Protein AF-A0A538NJR6-F1 (afdb_monomer_lite)

pLDDT: mean 85.97, std 18.38, range [42.28, 98.88]

Secondary structure (DSSP, 8-state):
-----------------------PPPPPHHHHEE-HHHHHHHHHHHHHTTGGGS-HHHHHHHHHHHTTTPPB-S--S---SS-----EETT-B-HHHHHHHHHHHHHHTTS-GGG-SHHHHHHHHHHHHBGGG---SSGGGB--SHHHHHHHHHHTTSS---TTTSS----------HHHH-GGG--

Radius of gyration: 24.49 Å; chains: 1; bounding box: 97×57×46 Å

Structure (mmCIF, N/CA/C/O backbone):
data_AF-A0A538NJR6-F1
#
_entry.id   AF-A0A538NJR6-F1
#
loop_
_atom_site.group_PDB
_atom_site.id
_atom_site.type_symbol
_atom_site.label_atom_id
_atom_site.label_alt_id
_atom_site.label_comp_id
_atom_site.label_asym_id
_atom_site.label_entity_id
_atom_site.label_seq_id
_atom_site.pdbx_PDB_ins_code
_atom_site.Cartn_x
_atom_site.Cartn_y
_atom_site.Cartn_z
_atom_site.occupancy
_atom_site.B_iso_or_equiv
_atom_site.auth_seq_id
_atom_site.auth_comp_id
_atom_site.auth_asym_id
_atom_site.auth_atom_id
_atom_site.pdbx_PDB_model_num
ATOM 1 N N . MET A 1 1 ? 74.730 -41.585 -18.652 1.00 43.06 1 MET A N 1
ATOM 2 C CA . MET A 1 1 ? 74.142 -40.376 -19.270 1.00 43.06 1 MET A CA 1
ATOM 3 C C . MET A 1 1 ? 72.645 -40.394 -19.015 1.00 43.06 1 MET A C 1
ATOM 5 O O . MET A 1 1 ? 71.982 -41.360 -19.359 1.00 43.06 1 MET A O 1
ATOM 9 N N . ARG A 1 2 ? 72.166 -39.383 -18.294 1.00 46.28 2 ARG A N 1
ATOM 10 C CA . ARG A 1 2 ? 70.798 -39.202 -17.797 1.00 46.28 2 ARG A CA 1
ATOM 11 C C . ARG A 1 2 ? 69.947 -38.624 -18.927 1.00 46.28 2 ARG A C 1
ATOM 13 O O . ARG A 1 2 ? 70.351 -37.610 -19.472 1.00 46.28 2 ARG A O 1
ATOM 20 N N . ASN A 1 3 ? 68.797 -39.213 -19.251 1.00 45.50 3 ASN A N 1
ATOM 21 C CA . ASN A 1 3 ? 67.771 -38.522 -20.037 1.00 45.50 3 ASN A CA 1
ATOM 22 C C . ASN A 1 3 ? 66.371 -38.908 -19.545 1.00 45.50 3 ASN A C 1
ATOM 24 O O . ASN A 1 3 ? 65.806 -39.936 -19.899 1.00 45.50 3 ASN A O 1
ATOM 28 N N . MET A 1 4 ? 65.856 -38.039 -18.678 1.00 48.59 4 MET A N 1
ATOM 29 C CA . MET A 1 4 ? 64.473 -37.953 -18.221 1.00 48.59 4 MET A CA 1
ATOM 30 C C . MET A 1 4 ? 63.672 -37.134 -19.239 1.00 48.59 4 MET A C 1
ATOM 32 O O . MET A 1 4 ? 64.100 -36.017 -19.513 1.00 48.59 4 MET A O 1
ATOM 36 N N . ARG A 1 5 ? 62.507 -37.594 -19.718 1.00 55.59 5 ARG A N 1
ATOM 37 C CA . ARG A 1 5 ? 61.428 -36.738 -20.277 1.00 55.59 5 ARG A CA 1
ATOM 38 C C . ARG A 1 5 ? 60.073 -37.437 -20.075 1.00 55.59 5 ARG A C 1
ATOM 40 O O . ARG A 1 5 ? 59.759 -38.371 -20.793 1.00 55.59 5 ARG A O 1
ATOM 47 N N . ILE A 1 6 ? 59.424 -37.237 -18.925 1.00 56.09 6 ILE A N 1
ATOM 48 C CA . ILE A 1 6 ? 58.391 -36.216 -18.628 1.00 56.09 6 ILE A CA 1
ATOM 49 C C . ILE A 1 6 ? 57.070 -36.519 -19.357 1.00 56.09 6 ILE A C 1
ATOM 51 O O . ILE A 1 6 ? 56.859 -36.148 -20.510 1.00 56.09 6 ILE A O 1
ATOM 55 N N . TRP A 1 7 ? 56.183 -37.196 -18.625 1.00 52.38 7 TRP A N 1
ATOM 56 C CA . TRP A 1 7 ? 54.785 -37.454 -18.957 1.00 52.38 7 TRP A CA 1
ATOM 57 C C . TRP A 1 7 ? 54.009 -36.131 -18.919 1.00 52.38 7 TRP A C 1
ATOM 59 O O . TRP A 1 7 ? 53.944 -35.468 -17.886 1.00 52.38 7 TRP A O 1
ATOM 69 N N . LYS A 1 8 ? 53.446 -35.714 -20.056 1.00 49.19 8 LYS A N 1
ATOM 70 C CA . LYS A 1 8 ? 52.545 -34.558 -20.121 1.00 49.19 8 LYS A CA 1
ATOM 71 C C . LYS A 1 8 ? 51.186 -34.959 -19.544 1.00 49.19 8 LYS A C 1
ATOM 73 O O . LYS A 1 8 ? 50.406 -35.626 -20.217 1.00 49.19 8 LYS A O 1
ATOM 78 N N . ILE A 1 9 ? 50.921 -34.566 -18.302 1.00 58.75 9 ILE A N 1
ATOM 79 C CA . ILE A 1 9 ? 49.585 -34.601 -17.703 1.00 58.75 9 ILE A CA 1
ATOM 80 C C . ILE A 1 9 ? 48.823 -33.388 -18.251 1.00 58.75 9 ILE A C 1
ATOM 82 O O . ILE A 1 9 ? 49.177 -32.245 -17.967 1.00 58.75 9 ILE A O 1
ATOM 86 N N . LEU A 1 10 ? 47.813 -33.635 -19.084 1.00 57.19 10 LEU A N 1
ATOM 87 C CA . LEU A 1 10 ? 46.847 -32.628 -19.522 1.00 57.19 10 LEU A CA 1
ATOM 88 C C . LEU A 1 10 ? 45.852 -32.393 -18.379 1.00 57.19 10 LEU A C 1
ATOM 90 O O . LEU A 1 10 ? 45.003 -33.239 -18.112 1.00 57.19 10 LEU A O 1
ATOM 94 N N . VAL A 1 11 ? 45.974 -31.257 -17.694 1.00 59.88 11 VAL A N 1
ATOM 95 C CA . VAL A 1 11 ? 44.977 -30.779 -16.727 1.00 59.88 11 VAL A CA 1
ATOM 96 C C . VAL A 1 11 ? 43.914 -29.992 -17.503 1.00 59.88 11 VAL A C 1
ATOM 98 O O . VAL A 1 11 ? 44.275 -29.013 -18.160 1.00 59.88 11 VAL A O 1
ATOM 101 N N . PRO A 1 12 ? 42.623 -30.369 -17.474 1.00 56.84 12 PRO A N 1
ATOM 102 C CA . PRO A 1 12 ? 41.579 -29.555 -18.075 1.00 56.84 12 PRO A CA 1
ATOM 103 C C . PRO A 1 12 ? 41.351 -28.322 -17.192 1.00 56.84 12 PRO A C 1
ATOM 105 O O . PRO A 1 12 ? 40.972 -28.434 -16.026 1.00 56.84 12 PRO A O 1
ATOM 108 N N . ALA A 1 13 ? 41.611 -27.137 -17.741 1.00 58.56 13 ALA A N 1
ATOM 109 C CA . ALA A 1 13 ? 41.303 -25.871 -17.093 1.00 58.56 13 ALA A CA 1
ATOM 110 C C . ALA A 1 13 ? 39.778 -25.685 -17.057 1.00 58.56 13 ALA A C 1
ATOM 112 O O . ALA A 1 13 ? 39.155 -25.354 -18.065 1.00 58.56 13 ALA A O 1
ATOM 113 N N . PHE A 1 14 ? 39.170 -25.935 -15.898 1.00 56.34 14 PHE A N 1
ATOM 114 C CA . PHE A 1 14 ? 37.763 -25.641 -15.646 1.00 56.34 14 PHE A CA 1
ATOM 115 C C . PHE A 1 14 ? 37.615 -24.119 -15.518 1.00 56.34 14 PHE A C 1
ATOM 117 O O . PHE A 1 14 ? 37.986 -23.526 -14.505 1.00 56.34 14 PHE A O 1
ATOM 124 N N . LEU A 1 15 ? 37.140 -23.468 -16.581 1.00 59.91 15 LEU A N 1
ATOM 125 C CA . LEU A 1 15 ? 36.877 -22.033 -16.593 1.00 59.91 15 LEU A CA 1
ATOM 126 C C . LEU A 1 15 ? 35.600 -21.776 -15.774 1.00 59.91 15 LEU A C 1
ATOM 128 O O . LEU A 1 15 ? 34.488 -21.862 -16.289 1.00 59.91 15 LEU A O 1
ATOM 132 N N . ILE A 1 16 ? 35.749 -21.514 -14.474 1.00 60.56 16 ILE A N 1
ATOM 133 C CA . ILE A 1 16 ? 34.638 -21.082 -13.620 1.00 60.56 16 ILE A CA 1
ATOM 134 C C . ILE A 1 16 ? 34.302 -19.641 -14.017 1.00 60.56 16 ILE A C 1
ATOM 136 O O . ILE A 1 16 ? 34.904 -18.683 -13.532 1.00 60.56 16 ILE A O 1
ATOM 140 N N . CYS A 1 17 ? 33.361 -19.488 -14.948 1.00 51.41 17 CYS A N 1
ATOM 141 C CA . CYS A 1 17 ? 32.779 -18.198 -15.292 1.00 51.41 17 CYS A CA 1
ATOM 142 C C . CYS A 1 17 ? 31.950 -17.728 -14.090 1.00 51.41 17 CYS A C 1
ATOM 144 O O . CYS A 1 17 ? 30.806 -18.138 -13.904 1.00 51.41 17 CYS A O 1
ATOM 146 N N . SER A 1 18 ? 32.563 -16.929 -13.219 1.00 56.56 18 SER A N 1
ATOM 147 C CA . SER A 1 18 ? 31.882 -16.346 -12.066 1.00 56.56 18 SER A CA 1
ATOM 148 C C . SER A 1 18 ? 30.925 -15.275 -12.576 1.00 56.56 18 SER A C 1
ATOM 150 O O . SER A 1 18 ? 31.344 -14.167 -12.905 1.00 56.56 18 SER A O 1
ATOM 152 N N . VAL A 1 19 ? 29.641 -15.613 -12.689 1.00 59.12 19 VAL A N 1
ATOM 153 C CA . VAL A 1 19 ? 28.592 -14.621 -12.928 1.00 59.12 19 VAL A CA 1
ATOM 154 C C . VAL A 1 19 ? 28.431 -13.855 -11.618 1.00 59.12 19 VAL A C 1
ATOM 156 O O . VAL A 1 19 ? 27.770 -14.314 -10.689 1.00 59.12 19 VAL A O 1
ATOM 159 N N . ALA A 1 20 ? 29.127 -12.727 -11.490 1.00 55.12 20 ALA A N 1
ATOM 160 C CA . ALA A 1 20 ? 28.906 -11.814 -10.383 1.00 55.12 20 ALA A CA 1
ATOM 161 C C . ALA A 1 20 ? 27.513 -11.202 -10.568 1.00 55.12 20 ALA A C 1
ATOM 163 O O . ALA A 1 20 ? 27.329 -10.309 -11.395 1.00 55.12 20 ALA A O 1
ATOM 164 N N . PHE A 1 21 ? 26.521 -11.704 -9.832 1.00 57.53 21 PHE A N 1
ATOM 165 C CA . PHE A 1 21 ? 25.250 -11.007 -9.683 1.00 57.53 21 PHE A CA 1
ATOM 166 C C . PHE A 1 21 ? 25.548 -9.688 -8.968 1.00 57.53 21 PHE A C 1
ATOM 168 O O . PHE A 1 21 ? 25.850 -9.667 -7.775 1.00 57.53 21 PHE A O 1
ATOM 175 N N . ALA A 1 22 ? 25.543 -8.587 -9.718 1.00 56.31 22 ALA A N 1
ATOM 176 C CA . ALA A 1 22 ? 25.627 -7.259 -9.140 1.00 56.31 22 ALA A CA 1
ATOM 177 C C . ALA A 1 22 ? 24.332 -7.013 -8.362 1.00 56.31 22 ALA A C 1
ATOM 179 O O . ALA A 1 22 ? 23.300 -6.703 -8.949 1.00 56.31 22 ALA A O 1
ATOM 180 N N . VAL A 1 23 ? 24.378 -7.185 -7.041 1.00 58.31 23 VAL A N 1
ATOM 181 C CA . VAL A 1 23 ? 23.301 -6.735 -6.158 1.00 58.31 23 VAL A CA 1
ATOM 182 C C . VAL A 1 23 ? 23.275 -5.211 -6.258 1.00 58.31 23 VAL A C 1
ATOM 184 O O . VAL A 1 23 ? 24.187 -4.540 -5.774 1.00 58.31 23 VAL A O 1
ATOM 187 N N . GLN A 1 24 ? 22.282 -4.659 -6.958 1.00 65.00 24 GLN A N 1
ATOM 188 C CA . GLN A 1 24 ? 22.072 -3.214 -6.992 1.00 65.00 24 GLN A CA 1
ATOM 189 C C . GLN A 1 24 ? 21.767 -2.726 -5.576 1.00 65.00 24 GLN A C 1
ATOM 191 O O . GLN A 1 24 ? 20.912 -3.279 -4.885 1.00 65.00 24 GLN A O 1
ATOM 196 N N . SER A 1 25 ? 22.489 -1.695 -5.135 1.00 74.19 25 SER A N 1
ATOM 197 C CA . SER A 1 25 ? 22.235 -1.065 -3.842 1.00 74.19 25 SER A CA 1
ATOM 198 C C . SER A 1 25 ? 20.800 -0.528 -3.793 1.00 74.19 25 SER A C 1
ATOM 200 O O . SER A 1 25 ? 20.364 0.086 -4.770 1.00 74.19 25 SER A O 1
ATOM 202 N N . PRO A 1 26 ? 20.073 -0.711 -2.677 1.00 86.06 26 PRO A N 1
ATOM 203 C CA . PRO A 1 26 ? 18.714 -0.203 -2.548 1.00 86.06 26 PRO A CA 1
ATOM 204 C C . PRO A 1 26 ? 18.688 1.325 -2.664 1.00 86.06 26 PRO A C 1
ATOM 206 O O . PRO A 1 26 ? 19.626 2.013 -2.248 1.00 86.06 26 PRO A O 1
ATOM 209 N N . LEU A 1 27 ? 17.599 1.861 -3.219 1.00 94.50 27 LEU A N 1
ATOM 210 C CA . LEU A 1 27 ? 17.403 3.306 -3.316 1.00 94.50 27 LEU A CA 1
ATOM 211 C C . LEU A 1 27 ? 17.287 3.943 -1.917 1.00 94.50 27 LEU A C 1
ATOM 213 O O . LEU A 1 27 ? 16.805 3.299 -0.980 1.00 94.50 27 LEU A O 1
ATOM 217 N N . PRO A 1 28 ? 17.676 5.223 -1.754 1.00 96.50 28 PRO A N 1
ATOM 218 C CA . PRO A 1 28 ? 17.481 5.939 -0.498 1.00 96.50 28 PRO A CA 1
ATOM 219 C C . PRO A 1 28 ? 16.015 5.938 -0.053 1.00 96.50 28 PRO A C 1
ATOM 221 O O . PRO A 1 28 ? 15.107 6.094 -0.871 1.00 96.50 28 PRO A O 1
ATOM 224 N N . PHE A 1 29 ? 15.775 5.860 1.258 1.00 96.94 29 PHE A N 1
ATOM 225 C CA . PHE A 1 29 ? 14.414 5.836 1.803 1.00 96.94 29 PHE A CA 1
ATOM 226 C C . PHE A 1 29 ? 13.578 7.062 1.383 1.00 96.94 29 PHE A C 1
ATOM 228 O O . PHE A 1 29 ? 12.409 6.942 1.027 1.00 96.94 29 PHE A O 1
ATOM 235 N N . SER A 1 30 ? 14.200 8.244 1.331 1.00 96.75 30 SER A N 1
ATOM 236 C CA . SER A 1 30 ? 13.567 9.488 0.866 1.00 96.75 30 SER A CA 1
ATOM 237 C C . SER A 1 30 ? 13.155 9.467 -0.614 1.00 96.75 30 SER A C 1
ATOM 239 O O . SER A 1 30 ? 12.327 10.280 -1.035 1.00 96.75 30 SER A O 1
ATOM 241 N N . THR A 1 31 ? 13.715 8.551 -1.407 1.00 97.19 31 THR A N 1
ATOM 242 C CA . THR A 1 31 ? 13.338 8.331 -2.807 1.00 97.19 31 THR A CA 1
ATOM 243 C C . THR A 1 31 ? 12.080 7.473 -2.898 1.00 97.19 31 THR A C 1
ATOM 245 O O . THR A 1 31 ? 11.159 7.837 -3.634 1.00 97.19 31 THR A O 1
ATOM 248 N N . VAL A 1 32 ? 12.018 6.381 -2.127 1.00 98.00 32 VAL A N 1
ATOM 249 C CA . VAL A 1 32 ? 10.912 5.406 -2.169 1.00 98.00 32 VAL A CA 1
ATOM 250 C C . VAL A 1 32 ? 9.702 5.824 -1.335 1.00 98.00 32 VAL A C 1
ATOM 252 O O . VAL A 1 32 ? 8.587 5.399 -1.623 1.00 98.00 32 VAL A O 1
ATOM 255 N N . PHE A 1 33 ? 9.887 6.682 -0.330 1.00 98.62 33 PHE A N 1
ATOM 256 C CA . PHE A 1 33 ? 8.815 7.126 0.555 1.00 98.62 33 PHE A CA 1
ATOM 257 C C . PHE A 1 33 ? 8.766 8.651 0.665 1.00 98.62 33 PHE A C 1
ATOM 259 O O . PHE A 1 33 ? 9.631 9.291 1.266 1.00 98.62 33 PHE A O 1
ATOM 266 N N . LYS A 1 34 ? 7.713 9.255 0.108 1.00 98.50 34 LYS A N 1
ATOM 267 C CA . LYS A 1 34 ? 7.512 10.711 0.105 1.00 98.50 34 LYS A CA 1
ATOM 268 C C . LYS A 1 34 ? 6.283 11.095 0.917 1.00 98.50 34 LYS A C 1
ATOM 270 O O . LYS A 1 34 ? 5.197 10.560 0.715 1.00 98.50 34 LYS A O 1
ATOM 275 N N . GLY A 1 35 ? 6.442 12.097 1.784 1.00 97.75 35 GLY A N 1
ATOM 276 C CA . GLY A 1 35 ? 5.352 12.667 2.584 1.00 97.75 35 GLY A CA 1
ATOM 277 C C . GLY A 1 35 ? 5.137 11.992 3.942 1.00 97.75 35 GLY A C 1
ATOM 278 O O . GLY A 1 35 ? 4.000 11.689 4.305 1.00 97.75 35 GLY A O 1
ATOM 279 N N . GLN A 1 36 ? 6.217 11.826 4.714 1.00 98.06 36 GLN A N 1
ATOM 280 C CA . GLN A 1 36 ? 6.189 11.292 6.083 1.00 98.06 36 GLN A CA 1
ATOM 281 C C . GLN A 1 36 ? 5.152 11.981 6.984 1.00 98.06 36 GLN A C 1
ATOM 283 O O . GLN A 1 36 ? 4.439 11.315 7.729 1.00 98.06 36 GLN A O 1
ATOM 288 N N . ASP A 1 37 ? 4.994 13.300 6.878 1.00 98.00 37 ASP A N 1
ATOM 289 C CA . ASP A 1 37 ? 4.020 14.028 7.697 1.00 98.00 37 ASP A CA 1
ATOM 290 C C . ASP A 1 37 ? 2.574 13.642 7.378 1.00 98.00 37 ASP A C 1
ATOM 292 O O . ASP A 1 37 ? 1.735 13.576 8.275 1.00 98.00 37 ASP A O 1
ATOM 296 N N . GLN A 1 38 ? 2.262 13.372 6.105 1.00 98.19 38 GLN A N 1
ATOM 297 C CA . GLN A 1 38 ? 0.929 12.918 5.711 1.00 98.19 38 GLN A CA 1
ATOM 298 C C . GLN A 1 38 ? 0.671 11.496 6.211 1.00 98.19 38 GLN A C 1
ATOM 300 O O . GLN A 1 38 ? -0.420 11.237 6.717 1.00 98.19 38 GLN A O 1
ATOM 305 N N . PHE A 1 39 ? 1.673 10.612 6.147 1.00 98.75 39 PHE A N 1
ATOM 306 C CA . PHE A 1 39 ? 1.601 9.288 6.767 1.00 98.75 39 PHE A CA 1
ATOM 307 C C . PHE A 1 39 ? 1.319 9.397 8.272 1.00 98.75 39 PHE A C 1
ATOM 309 O O . PHE A 1 39 ? 0.359 8.810 8.767 1.00 98.75 39 PHE A O 1
ATOM 316 N N . ASN A 1 40 ? 2.086 10.223 8.990 1.00 98.69 40 ASN A N 1
ATOM 317 C CA . ASN A 1 40 ? 1.914 10.432 10.428 1.00 98.69 40 ASN A CA 1
ATOM 318 C C . ASN A 1 40 ? 0.516 10.983 10.758 1.00 98.69 40 ASN A C 1
ATOM 320 O O . ASN A 1 40 ? -0.137 10.506 11.685 1.00 98.69 40 ASN A O 1
ATOM 324 N N . ARG A 1 41 ? 0.006 11.943 9.969 1.00 98.44 41 ARG A N 1
ATOM 325 C CA . ARG A 1 41 ? -1.373 12.446 10.108 1.00 98.44 41 ARG A CA 1
ATOM 326 C C . ARG A 1 41 ? -2.412 11.345 9.909 1.00 98.44 41 ARG A C 1
ATOM 328 O O . ARG A 1 41 ? -3.397 11.304 10.644 1.00 98.44 41 ARG A O 1
ATOM 335 N N . LEU A 1 42 ? -2.210 10.470 8.928 1.00 98.50 42 LEU A N 1
ATOM 336 C CA . LEU A 1 42 ? -3.116 9.365 8.634 1.00 98.50 42 LEU A CA 1
ATOM 337 C C . LEU A 1 42 ? -3.113 8.323 9.761 1.00 98.50 42 LEU A C 1
ATOM 339 O O . LEU A 1 42 ? -4.181 7.896 10.187 1.00 98.50 42 LEU A O 1
ATOM 343 N N . VAL A 1 43 ? -1.941 8.000 10.318 1.00 98.81 43 VAL A N 1
ATOM 344 C CA . VAL A 1 43 ? -1.805 7.158 11.519 1.00 98.81 43 VAL A CA 1
ATOM 345 C C . VAL A 1 43 ? -2.546 7.771 12.708 1.00 98.81 43 VAL A C 1
ATOM 347 O O . VAL A 1 43 ? -3.297 7.071 13.386 1.00 98.81 43 VAL A O 1
ATOM 350 N N . THR A 1 44 ? -2.403 9.077 12.948 1.00 98.69 44 THR A N 1
ATOM 351 C CA . THR A 1 44 ? -3.132 9.772 14.021 1.00 98.69 44 THR A CA 1
ATOM 352 C C . THR A 1 44 ? -4.645 9.677 13.830 1.00 98.69 44 THR A C 1
ATOM 354 O O . THR A 1 44 ? -5.350 9.325 14.776 1.00 98.69 44 THR A O 1
ATOM 357 N N . LYS A 1 45 ? -5.147 9.913 12.609 1.00 98.62 45 LYS A N 1
ATOM 358 C CA . LYS A 1 45 ? -6.575 9.752 12.283 1.00 98.62 45 LYS A CA 1
ATOM 359 C C . LYS A 1 45 ? -7.054 8.310 12.478 1.00 98.62 45 LYS A C 1
ATOM 361 O O . LYS A 1 45 ? -8.138 8.095 13.016 1.00 98.62 45 LYS A O 1
ATOM 366 N N . ALA A 1 46 ? -6.240 7.330 12.089 1.00 98.62 46 ALA A N 1
ATOM 367 C CA . ALA A 1 46 ? -6.553 5.916 12.259 1.00 98.62 46 ALA A CA 1
ATOM 368 C C . ALA A 1 46 ? -6.669 5.519 13.735 1.00 98.62 46 ALA A C 1
ATOM 370 O O . ALA A 1 46 ? -7.600 4.800 14.100 1.00 98.62 46 ALA A O 1
ATOM 371 N N . LYS A 1 47 ? -5.772 6.035 14.588 1.00 98.50 47 LYS A N 1
ATOM 372 C CA . LYS A 1 47 ? -5.836 5.853 16.046 1.00 98.50 47 LYS A CA 1
ATOM 373 C C . LYS A 1 47 ? -7.090 6.497 16.630 1.00 98.50 47 LYS A C 1
ATOM 375 O O . LYS A 1 47 ? -7.835 5.826 17.336 1.00 98.50 47 LYS A O 1
ATOM 380 N N . SER A 1 48 ? -7.350 7.767 16.311 1.00 98.19 48 SER A N 1
ATOM 381 C CA . SER A 1 48 ? -8.500 8.495 16.862 1.00 98.19 48 SER A CA 1
ATOM 382 C C . SER A 1 48 ? -9.841 7.912 16.417 1.00 98.19 48 SER A C 1
ATOM 384 O O . SER A 1 48 ? -10.802 7.932 17.175 1.00 98.19 48 SER A O 1
ATOM 386 N N . GLY A 1 49 ? -9.912 7.404 15.184 1.00 97.88 49 GLY A N 1
ATOM 387 C CA . GLY A 1 49 ? -11.118 6.812 14.610 1.00 97.88 49 GLY A CA 1
ATOM 388 C C . GLY A 1 49 ? -11.262 5.308 14.840 1.00 97.88 49 GLY A C 1
ATOM 389 O O . GLY A 1 49 ? -12.198 4.724 14.304 1.00 97.88 49 GLY A O 1
ATOM 390 N N . ASN A 1 50 ? -10.337 4.669 15.569 1.00 97.88 50 ASN A N 1
ATOM 391 C CA . ASN A 1 50 ? -10.292 3.218 15.776 1.00 97.88 50 ASN A CA 1
ATOM 392 C C . ASN A 1 50 ? -10.455 2.405 14.470 1.00 97.88 50 ASN A C 1
ATOM 394 O O . ASN A 1 50 ? -11.168 1.399 14.418 1.00 97.88 50 ASN A O 1
ATOM 398 N N . TRP A 1 51 ? -9.808 2.842 13.383 1.00 98.56 51 TRP A N 1
ATOM 399 C CA . TRP A 1 51 ? -10.022 2.255 12.052 1.00 98.56 51 TRP A CA 1
ATOM 400 C C . TRP A 1 51 ? -9.592 0.785 11.958 1.00 98.56 51 TRP A C 1
ATOM 402 O O . TRP A 1 51 ? -10.128 0.041 11.141 1.00 98.56 51 TRP A O 1
ATOM 412 N N . SER A 1 52 ? -8.670 0.334 12.813 1.00 97.94 52 SER A N 1
ATOM 413 C CA . SER A 1 52 ? -8.260 -1.075 12.905 1.00 97.94 52 SER A CA 1
ATOM 414 C C . SER A 1 52 ? -9.393 -2.018 13.324 1.00 97.94 52 SER A C 1
ATOM 416 O O . SER A 1 52 ? -9.295 -3.216 13.090 1.00 97.94 52 SER A O 1
ATOM 418 N N . SER A 1 53 ? -10.476 -1.506 13.916 1.00 98.00 53 SER A N 1
ATOM 419 C CA . SER A 1 53 ? -11.670 -2.304 14.235 1.00 98.00 53 SER A CA 1
ATOM 420 C C . SER A 1 53 ? -12.621 -2.492 13.047 1.00 98.00 53 SER A C 1
ATOM 422 O O . SER A 1 53 ? 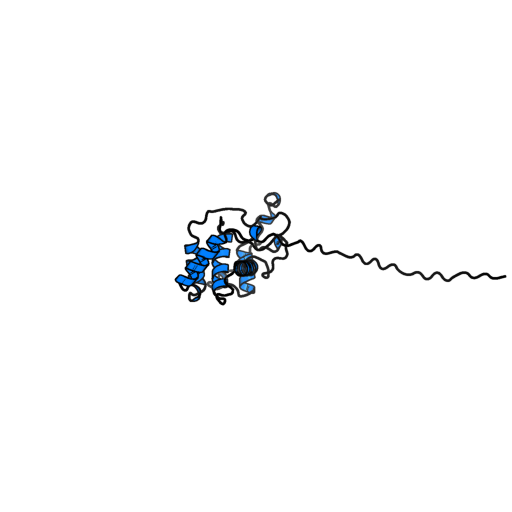-13.464 -3.385 13.073 1.00 98.00 53 SER A O 1
ATOM 424 N N . LEU A 1 54 ? -12.476 -1.680 11.993 1.00 98.31 54 LEU A N 1
ATOM 425 C CA . LEU A 1 54 ? -13.353 -1.725 10.825 1.00 98.31 54 LEU A CA 1
ATOM 426 C C . LEU A 1 54 ? -13.039 -2.945 9.942 1.00 98.31 54 LEU A C 1
ATOM 428 O O . LEU A 1 54 ? -11.857 -3.297 9.795 1.00 98.31 54 LEU A O 1
ATOM 432 N N . PRO A 1 55 ? -14.051 -3.545 9.284 1.00 97.81 55 PRO A N 1
ATOM 433 C CA . PRO A 1 55 ? -13.847 -4.512 8.208 1.00 97.81 55 PRO A CA 1
ATOM 434 C C . PRO A 1 55 ? -12.962 -3.934 7.099 1.00 97.81 55 PRO A C 1
ATOM 436 O O . PRO A 1 55 ? -13.027 -2.741 6.810 1.00 97.81 55 PRO A O 1
ATOM 439 N N . ILE A 1 56 ? -12.164 -4.770 6.425 1.00 97.00 56 ILE A N 1
ATOM 440 C CA . ILE A 1 56 ? -11.147 -4.307 5.458 1.00 97.00 56 ILE A CA 1
ATOM 441 C C . ILE A 1 56 ? -11.701 -3.374 4.367 1.00 97.00 56 ILE A C 1
ATOM 443 O O . ILE A 1 56 ? -11.037 -2.404 4.007 1.00 97.00 56 ILE A O 1
ATOM 447 N N . GLY A 1 57 ? -12.921 -3.616 3.876 1.00 96.44 57 GLY A N 1
ATOM 448 C CA . GLY A 1 57 ? -13.563 -2.761 2.873 1.00 96.44 57 GLY A CA 1
ATOM 449 C C . GLY A 1 57 ? -13.870 -1.357 3.402 1.00 96.44 57 GLY A C 1
ATOM 450 O O . GLY A 1 57 ? -13.463 -0.367 2.798 1.00 96.44 57 GLY A O 1
ATOM 451 N N . GLU A 1 58 ? -14.517 -1.267 4.565 1.00 98.50 58 GLU A N 1
ATOM 452 C CA . GLU A 1 58 ? -14.811 0.008 5.237 1.00 98.50 58 GLU A CA 1
ATOM 453 C C . GLU A 1 58 ? -13.528 0.726 5.656 1.00 98.50 58 GLU A C 1
ATOM 455 O O . GLU A 1 58 ? -13.385 1.928 5.446 1.00 98.50 58 GLU A O 1
ATOM 460 N N . ARG A 1 59 ? -12.553 -0.027 6.172 1.00 98.50 59 ARG A N 1
ATOM 461 C CA . ARG A 1 59 ? -11.233 0.481 6.539 1.00 98.50 59 ARG A CA 1
ATOM 462 C C . ARG A 1 59 ? -10.509 1.105 5.344 1.00 98.50 59 ARG A C 1
ATOM 464 O O . ARG A 1 59 ? -9.968 2.199 5.459 1.00 98.50 59 ARG A O 1
ATOM 471 N N . THR A 1 60 ? -10.531 0.434 4.194 1.00 98.69 60 THR A N 1
ATOM 472 C CA . THR A 1 60 ? -9.955 0.953 2.943 1.00 98.69 60 THR A CA 1
ATOM 473 C C . THR A 1 60 ? -10.673 2.231 2.507 1.00 98.69 60 THR A C 1
ATOM 475 O O . THR A 1 60 ? -10.025 3.210 2.136 1.00 98.69 60 THR A O 1
ATOM 478 N N . ALA A 1 61 ? -12.005 2.266 2.617 1.00 98.62 61 ALA A N 1
ATOM 479 C CA . ALA A 1 61 ? -12.800 3.434 2.254 1.00 98.62 61 ALA A CA 1
ATOM 480 C C . ALA A 1 61 ? -12.495 4.659 3.135 1.00 98.62 61 ALA A C 1
ATOM 482 O O . ALA A 1 61 ? -12.287 5.747 2.597 1.00 98.62 61 ALA A O 1
ATOM 483 N N . VAL A 1 62 ? -12.410 4.507 4.463 1.00 98.69 62 VAL A N 1
ATOM 484 C CA . VAL A 1 62 ? -12.091 5.640 5.357 1.00 98.69 62 VAL A CA 1
ATOM 485 C C . VAL A 1 62 ? -10.661 6.147 5.162 1.00 98.69 62 VAL A C 1
ATOM 487 O O . VAL A 1 62 ? -10.428 7.356 5.220 1.00 98.69 62 VAL A O 1
ATOM 490 N N . VAL A 1 63 ? -9.709 5.258 4.849 1.00 98.69 63 VAL A N 1
ATOM 491 C CA . VAL A 1 63 ? -8.350 5.664 4.464 1.00 98.69 63 VAL A CA 1
ATOM 492 C C . VAL A 1 63 ? -8.385 6.479 3.170 1.00 98.69 63 VAL A C 1
ATOM 494 O O . VAL A 1 63 ? -7.827 7.575 3.128 1.00 98.69 63 VAL A O 1
ATOM 497 N N . GLY A 1 64 ? -9.079 5.989 2.137 1.00 98.50 64 GLY A N 1
ATOM 498 C CA . GLY A 1 64 ? -9.233 6.699 0.866 1.00 98.50 64 GLY A CA 1
ATOM 499 C C . GLY A 1 64 ? -9.867 8.081 1.041 1.00 98.50 64 GLY A C 1
ATOM 500 O O . GLY A 1 64 ? -9.353 9.071 0.524 1.00 98.50 64 GLY A O 1
ATOM 501 N N . GLN A 1 65 ? -10.919 8.188 1.858 1.00 98.56 65 GLN A N 1
ATOM 502 C CA . GLN A 1 65 ? -11.532 9.474 2.204 1.00 98.56 65 GLN A CA 1
ATOM 503 C C . GLN A 1 65 ? -10.534 10.420 2.881 1.00 98.56 65 GLN A C 1
ATOM 505 O O . GLN A 1 65 ? -10.483 11.604 2.548 1.00 98.56 65 GLN A O 1
ATOM 510 N N . ALA A 1 66 ? -9.696 9.916 3.789 1.00 98.44 66 ALA A N 1
ATOM 511 C CA . ALA A 1 66 ? -8.695 10.722 4.481 1.00 98.44 66 ALA A CA 1
ATOM 512 C C . ALA A 1 66 ? -7.537 11.206 3.588 1.00 98.44 66 ALA A C 1
ATOM 514 O O . ALA A 1 66 ? -6.814 12.123 3.994 1.00 98.44 66 ALA A O 1
ATOM 515 N N . LEU A 1 67 ? -7.383 10.621 2.397 1.00 98.25 67 LEU A N 1
ATOM 516 C CA . LEU A 1 67 ? -6.452 11.033 1.344 1.00 98.25 67 LEU A CA 1
ATOM 517 C C . LEU A 1 67 ? -7.064 12.029 0.343 1.00 98.25 67 LEU A C 1
ATOM 519 O O . LEU A 1 67 ? -6.360 12.527 -0.537 1.00 98.25 67 LEU A O 1
ATOM 523 N N . THR A 1 68 ? -8.352 12.360 0.481 1.00 96.75 68 THR A N 1
ATOM 524 C CA . THR A 1 68 ? -9.001 13.397 -0.333 1.00 96.75 68 THR A CA 1
ATOM 525 C C . THR A 1 68 ? -8.249 14.721 -0.208 1.00 96.75 68 THR A C 1
ATOM 527 O O . THR A 1 68 ? -7.910 15.160 0.892 1.00 96.75 68 THR A O 1
ATOM 530 N N . GLY A 1 69 ? -8.000 15.368 -1.346 1.00 95.62 69 GLY A N 1
ATOM 531 C CA . GLY A 1 69 ? -7.236 16.614 -1.427 1.00 95.62 69 GLY A CA 1
ATOM 532 C C . GLY A 1 69 ? -5.744 16.421 -1.715 1.00 95.62 69 GLY A C 1
ATOM 533 O O . GLY A 1 69 ? -5.066 17.406 -2.013 1.00 95.62 69 GLY A O 1
ATOM 534 N N . THR A 1 70 ? -5.220 15.188 -1.702 1.00 97.06 70 THR A N 1
ATOM 535 C CA . THR A 1 70 ? -3.891 14.921 -2.271 1.00 97.06 70 THR A CA 1
ATOM 536 C C . THR A 1 70 ? -3.904 15.199 -3.775 1.00 97.06 70 THR A C 1
ATOM 538 O O . THR A 1 70 ? -4.847 14.843 -4.481 1.00 97.06 70 THR A O 1
ATOM 541 N N . ARG A 1 71 ? -2.857 15.866 -4.275 1.00 97.44 71 ARG A N 1
ATOM 542 C CA . ARG A 1 71 ? -2.766 16.255 -5.687 1.00 97.44 71 ARG A CA 1
ATOM 543 C C . ARG A 1 71 ? -2.688 15.033 -6.596 1.00 97.44 71 ARG A C 1
ATOM 545 O O . ARG A 1 71 ? -2.005 14.061 -6.278 1.00 97.44 71 ARG A O 1
ATOM 552 N N . TYR A 1 72 ? -3.301 15.143 -7.769 1.00 98.06 72 TYR A N 1
ATOM 553 C CA . TYR A 1 72 ? -3.096 14.167 -8.829 1.00 98.06 72 TYR A CA 1
ATOM 554 C C . TYR A 1 72 ? -1.686 14.309 -9.426 1.00 98.06 72 TYR A C 1
ATOM 556 O O . TYR A 1 72 ? -1.260 15.426 -9.735 1.00 98.06 72 TYR A O 1
ATOM 564 N N . LYS A 1 73 ? -0.962 13.200 -9.601 1.00 97.62 73 LYS A N 1
ATOM 565 C CA . LYS A 1 73 ? 0.358 13.155 -10.247 1.00 97.62 73 LYS A CA 1
ATOM 566 C C . LYS A 1 73 ? 0.550 11.817 -10.964 1.00 97.62 73 LYS A C 1
ATOM 568 O O . LYS A 1 73 ? 0.416 10.776 -10.340 1.00 97.62 73 LYS A O 1
ATOM 573 N N . HIS A 1 74 ? 0.897 11.858 -12.249 1.00 94.06 74 HIS A N 1
ATOM 574 C CA . HIS A 1 74 ? 1.229 10.673 -13.051 1.00 94.06 74 HIS A CA 1
ATOM 575 C C . HIS A 1 74 ? 2.713 10.277 -12.903 1.00 94.06 74 HIS A C 1
ATOM 577 O O . HIS A 1 74 ? 3.521 11.096 -12.452 1.00 94.06 74 HIS A O 1
ATOM 583 N N . PHE A 1 75 ? 3.089 9.072 -13.351 1.00 94.25 75 PHE A N 1
ATOM 584 C CA . PHE A 1 75 ? 4.468 8.539 -13.304 1.00 94.25 75 PHE A CA 1
ATOM 585 C C . PHE A 1 75 ? 5.083 8.606 -11.898 1.00 94.25 75 PHE A C 1
ATOM 587 O O . PHE A 1 75 ? 6.245 8.960 -11.714 1.00 94.25 75 PHE A O 1
ATOM 594 N N . THR A 1 76 ? 4.279 8.329 -10.869 1.00 96.44 76 THR A N 1
ATOM 595 C CA . THR A 1 76 ? 4.741 8.391 -9.473 1.00 96.44 76 THR A CA 1
ATOM 596 C C . THR A 1 76 ? 5.613 7.203 -9.079 1.00 96.44 76 THR A C 1
ATOM 598 O O . THR A 1 76 ? 6.352 7.322 -8.103 1.00 96.44 76 THR A O 1
ATOM 601 N N . LEU A 1 77 ? 5.551 6.112 -9.849 1.00 97.31 77 LEU A N 1
ATOM 602 C CA . LEU A 1 77 ? 6.332 4.890 -9.655 1.00 97.31 77 LEU A CA 1
ATOM 603 C C . LEU A 1 77 ? 7.660 4.880 -10.423 1.00 97.31 77 LEU A C 1
ATOM 605 O O . LEU A 1 77 ? 8.555 4.127 -10.057 1.00 97.31 77 LEU A O 1
ATOM 609 N N . GLU A 1 78 ? 7.820 5.745 -11.429 1.00 96.00 78 GLU A N 1
ATOM 610 C CA . GLU A 1 78 ? 9.044 5.845 -12.240 1.00 96.00 78 GLU A CA 1
ATOM 611 C C . GLU A 1 78 ? 10.095 6.696 -11.504 1.00 96.00 78 GLU A C 1
ATOM 613 O O . GLU A 1 78 ? 10.378 7.844 -11.859 1.00 96.00 78 GLU A O 1
ATOM 618 N N . ILE A 1 79 ? 10.591 6.174 -10.379 1.00 95.81 79 ILE A N 1
ATOM 619 C CA . ILE A 1 79 ? 11.473 6.899 -9.447 1.00 95.81 79 ILE A CA 1
ATOM 620 C C . ILE A 1 79 ? 12.968 6.693 -9.715 1.00 95.81 79 ILE A C 1
ATOM 622 O O . ILE A 1 79 ? 13.775 7.461 -9.190 1.00 95.81 79 ILE A O 1
ATOM 626 N N . ASP A 1 80 ? 13.325 5.684 -10.509 1.00 95.69 80 ASP A N 1
ATOM 627 C CA . ASP A 1 80 ? 14.684 5.373 -10.950 1.00 95.69 80 ASP A CA 1
ATOM 628 C C . ASP A 1 80 ? 14.644 4.665 -12.316 1.00 95.69 80 ASP A C 1
ATOM 630 O O . ASP A 1 80 ? 13.671 3.992 -12.641 1.00 95.69 80 ASP A O 1
ATOM 634 N N . ASN A 1 81 ? 15.700 4.811 -13.120 1.00 91.62 81 ASN A N 1
ATOM 635 C CA . ASN A 1 81 ? 15.759 4.252 -14.479 1.00 91.62 81 ASN A CA 1
ATOM 636 C C . ASN A 1 81 ? 16.262 2.799 -14.533 1.00 91.62 81 ASN A C 1
ATOM 638 O O . ASN A 1 81 ? 16.371 2.226 -15.616 1.00 91.62 81 ASN A O 1
ATOM 642 N N . ARG A 1 82 ? 16.695 2.233 -13.404 1.00 91.56 82 ARG A N 1
ATOM 643 C CA . ARG A 1 82 ? 17.392 0.941 -13.349 1.00 91.56 82 ARG A CA 1
ATOM 644 C C . ARG A 1 82 ? 16.895 0.018 -12.249 1.00 91.56 82 ARG A C 1
ATOM 646 O O . ARG A 1 82 ? 17.210 -1.164 -12.308 1.00 91.56 82 ARG A O 1
ATOM 653 N N . ILE A 1 83 ? 16.259 0.556 -11.215 1.00 93.81 83 ILE A N 1
ATOM 654 C CA . ILE A 1 83 ? 15.842 -0.195 -10.035 1.00 93.81 83 ILE A CA 1
ATOM 655 C C . ILE A 1 83 ? 14.340 -0.016 -9.861 1.00 93.81 83 ILE A C 1
ATOM 657 O O . ILE A 1 83 ? 13.878 1.050 -9.456 1.00 93.81 83 ILE A O 1
ATOM 661 N N . GLU A 1 84 ? 13.588 -1.083 -10.115 1.00 96.75 84 GLU A N 1
ATOM 662 C CA . GLU A 1 84 ? 12.199 -1.170 -9.677 1.00 96.75 84 GLU A CA 1
ATOM 663 C C . GLU A 1 84 ? 12.176 -1.458 -8.170 1.00 96.75 84 GLU A C 1
ATOM 665 O O . GLU A 1 84 ? 12.902 -2.321 -7.670 1.00 96.75 84 GLU A O 1
ATOM 670 N N . THR A 1 85 ? 11.366 -0.721 -7.414 1.00 97.38 85 THR A N 1
ATOM 671 C CA . THR A 1 85 ? 11.246 -0.930 -5.968 1.00 97.38 85 THR A CA 1
ATOM 672 C C . THR A 1 85 ? 9.897 -0.426 -5.447 1.00 97.38 85 THR A C 1
ATOM 674 O O . THR A 1 85 ? 9.374 0.567 -5.976 1.00 97.38 85 THR A O 1
ATOM 677 N N . PRO A 1 86 ? 9.315 -1.062 -4.408 1.00 98.19 86 PRO A N 1
ATOM 678 C CA . PRO A 1 86 ? 8.082 -0.591 -3.797 1.00 98.19 86 PRO A CA 1
ATOM 679 C C . PRO A 1 86 ? 8.229 0.856 -3.339 1.00 98.19 86 PRO A C 1
ATOM 681 O O . PRO A 1 86 ? 9.227 1.244 -2.733 1.00 98.19 86 PRO A O 1
ATOM 684 N N . SER A 1 87 ? 7.216 1.667 -3.621 1.00 98.56 87 SER A N 1
ATOM 685 C CA . SER A 1 87 ? 7.260 3.094 -3.321 1.00 98.56 87 SER A CA 1
ATOM 686 C C . SER A 1 87 ? 5.884 3.678 -3.034 1.00 98.56 87 SER A C 1
ATOM 688 O O . SER A 1 87 ? 4.854 3.196 -3.524 1.00 98.56 87 SER A O 1
ATOM 690 N N . VAL A 1 88 ? 5.884 4.732 -2.217 1.00 98.75 88 VAL A N 1
ATOM 691 C CA . VAL A 1 88 ? 4.710 5.478 -1.759 1.00 98.75 88 VAL A CA 1
ATOM 692 C C . VAL A 1 88 ? 4.981 6.971 -1.876 1.00 98.75 88 VAL A C 1
ATOM 694 O O . VAL A 1 88 ? 6.006 7.479 -1.415 1.00 98.75 88 VAL A O 1
ATOM 697 N N . ASN A 1 89 ? 4.023 7.705 -2.441 1.00 98.56 89 ASN A N 1
ATOM 698 C CA . ASN A 1 89 ? 4.114 9.149 -2.584 1.00 98.56 89 ASN A CA 1
ATOM 699 C C . ASN A 1 89 ? 2.843 9.855 -2.099 1.00 98.56 89 ASN A C 1
ATOM 701 O O . ASN A 1 89 ? 1.894 10.066 -2.846 1.00 98.56 89 ASN A O 1
ATOM 705 N N . PHE A 1 90 ? 2.848 10.314 -0.850 1.00 98.50 90 PHE A N 1
ATOM 706 C CA . PHE A 1 90 ? 1.749 11.102 -0.292 1.00 98.50 90 PHE A CA 1
ATOM 707 C C . PHE A 1 90 ? 1.724 12.568 -0.763 1.00 98.50 90 PHE A C 1
ATOM 709 O O . PHE A 1 90 ? 0.798 13.299 -0.415 1.00 98.50 90 PHE A O 1
ATOM 716 N N . GLN A 1 91 ? 2.717 13.028 -1.534 1.00 97.50 91 GLN A N 1
ATOM 717 C CA . GLN A 1 91 ? 2.731 14.381 -2.113 1.00 97.50 91 GLN A CA 1
ATOM 718 C C . GLN A 1 91 ? 1.969 14.456 -3.446 1.00 97.50 91 GLN A C 1
ATOM 720 O O . GLN A 1 91 ? 1.613 15.548 -3.891 1.00 97.50 91 GLN A O 1
AT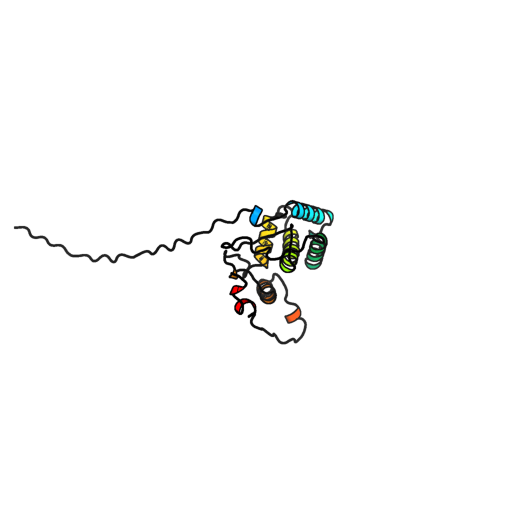OM 725 N N . GLY A 1 92 ? 1.708 13.311 -4.079 1.00 97.81 92 GLY A N 1
ATOM 726 C CA . GLY A 1 92 ? 0.845 13.207 -5.246 1.00 97.81 92 GLY A CA 1
ATOM 727 C C . GLY A 1 92 ? 0.697 11.764 -5.713 1.00 97.81 92 GLY A C 1
ATOM 728 O O . GLY A 1 92 ? 1.668 11.013 -5.673 1.00 97.81 92 GLY A O 1
ATOM 729 N N . MET A 1 93 ? -0.508 11.411 -6.155 1.00 98.31 93 MET A N 1
ATOM 730 C CA . MET A 1 93 ? -0.905 10.052 -6.538 1.00 98.31 93 MET A CA 1
ATOM 731 C C . MET A 1 93 ? -1.674 10.086 -7.861 1.00 98.31 93 MET A C 1
ATOM 733 O O . MET A 1 93 ? -2.291 11.096 -8.196 1.00 98.31 93 MET A O 1
ATOM 737 N N . ASP A 1 94 ? -1.672 8.985 -8.594 1.00 97.62 94 ASP A N 1
ATOM 738 C CA . ASP A 1 94 ? -2.631 8.722 -9.669 1.00 97.62 94 ASP A CA 1
ATOM 739 C C . ASP A 1 94 ? -3.746 7.795 -9.157 1.00 97.62 94 ASP A C 1
ATOM 741 O O . ASP A 1 94 ? -3.826 7.497 -7.962 1.00 97.62 94 ASP A O 1
ATOM 745 N N . CYS A 1 95 ? -4.647 7.359 -10.040 1.00 96.94 95 CYS A N 1
ATOM 746 C CA . CYS A 1 95 ? -5.735 6.462 -9.651 1.00 96.94 95 CYS A CA 1
ATOM 747 C C . CYS A 1 95 ? -5.231 5.112 -9.117 1.00 96.94 95 CYS A C 1
ATOM 749 O O . CYS A 1 95 ? -5.849 4.555 -8.209 1.00 96.94 95 CYS A O 1
ATOM 751 N N . TRP A 1 96 ? -4.113 4.614 -9.651 1.00 96.94 96 TRP A N 1
ATOM 752 C CA . TRP A 1 96 ? -3.549 3.315 -9.304 1.00 96.94 96 TRP A CA 1
ATOM 753 C C . TRP A 1 96 ? -2.897 3.354 -7.924 1.00 96.94 96 TRP A C 1
ATOM 755 O O . TRP A 1 96 ? -3.293 2.634 -7.008 1.00 96.94 96 TRP A O 1
ATOM 765 N N . THR A 1 97 ? -1.970 4.288 -7.734 1.00 98.25 97 THR A N 1
ATOM 766 C CA . THR A 1 97 ? -1.229 4.443 -6.480 1.00 98.25 97 THR A CA 1
ATOM 767 C C . THR A 1 97 ? -2.117 4.912 -5.332 1.00 98.25 97 THR A C 1
ATOM 769 O O . THR A 1 97 ? -1.895 4.504 -4.195 1.00 98.25 97 THR A O 1
ATOM 772 N N . PHE A 1 98 ? -3.172 5.690 -5.601 1.00 98.62 98 PHE A N 1
ATOM 773 C CA . PHE A 1 98 ? -4.200 6.002 -4.603 1.00 98.62 98 PHE A CA 1
ATOM 774 C C . PHE A 1 98 ? -4.885 4.738 -4.069 1.00 98.62 98 PHE A C 1
ATOM 776 O O . PHE A 1 98 ? -4.997 4.561 -2.853 1.00 98.62 98 PHE A O 1
ATOM 783 N N . PHE A 1 99 ? -5.335 3.865 -4.974 1.00 98.06 99 PHE A N 1
ATOM 784 C CA . PHE A 1 99 ? -5.992 2.611 -4.622 1.00 98.06 99 PHE A CA 1
ATOM 785 C C . PHE A 1 99 ? -5.066 1.709 -3.795 1.00 98.06 99 PHE A C 1
ATOM 787 O O . PHE A 1 99 ? -5.461 1.251 -2.720 1.00 98.06 99 PHE A O 1
ATOM 794 N N . GLU A 1 100 ? -3.833 1.507 -4.259 1.00 98.50 100 GLU A N 1
ATOM 795 C CA . GLU A 1 100 ? -2.852 0.663 -3.575 1.00 98.50 100 GLU A CA 1
ATOM 796 C C . GLU A 1 100 ? -2.522 1.212 -2.186 1.00 98.50 100 GLU A C 1
ATOM 798 O O .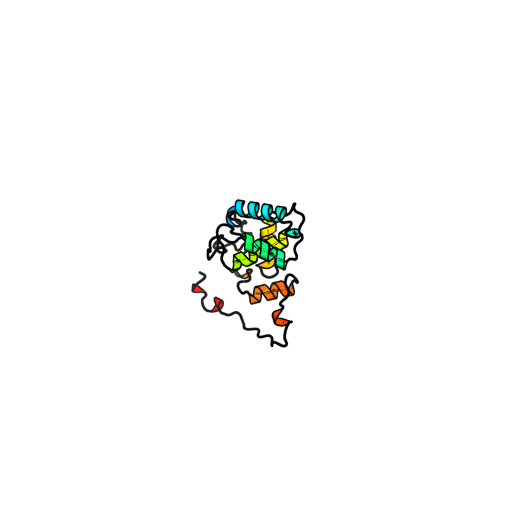 GLU A 1 100 ? -2.607 0.486 -1.202 1.00 98.50 100 GLU A O 1
ATOM 803 N N . ILE A 1 101 ? -2.234 2.513 -2.065 1.00 98.81 101 ILE A N 1
ATOM 804 C CA . ILE A 1 101 ? -1.928 3.133 -0.770 1.00 98.81 101 ILE A CA 1
ATOM 805 C C . ILE A 1 101 ? -3.106 2.980 0.196 1.00 98.81 101 ILE A C 1
ATOM 807 O O . ILE A 1 101 ? -2.888 2.657 1.364 1.00 98.81 101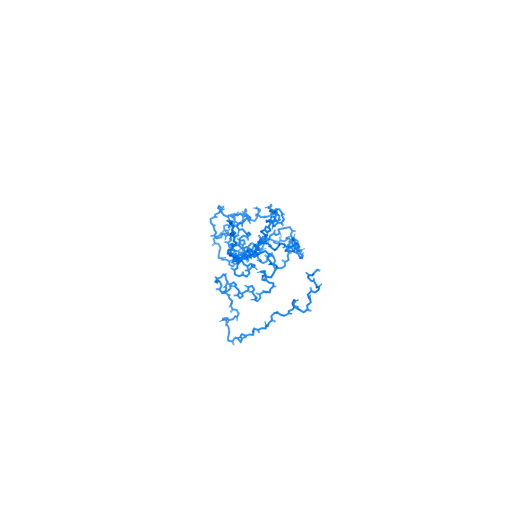 ILE A O 1
ATOM 811 N N . ALA A 1 102 ? -4.346 3.170 -0.263 1.00 98.81 102 ALA A N 1
ATOM 812 C CA . ALA A 1 102 ? -5.518 3.012 0.593 1.00 98.81 102 ALA A CA 1
ATOM 813 C C . ALA A 1 102 ? -5.683 1.569 1.100 1.00 98.81 102 ALA A C 1
ATOM 815 O O . ALA A 1 102 ? -5.890 1.357 2.299 1.00 98.81 102 ALA A O 1
ATOM 816 N N . LEU A 1 103 ? -5.562 0.582 0.206 1.00 98.75 103 LEU A N 1
ATOM 817 C CA . LEU A 1 103 ? -5.700 -0.835 0.543 1.00 98.75 103 LEU A CA 1
ATOM 818 C C . LEU A 1 103 ? -4.553 -1.315 1.439 1.00 98.75 103 LEU A C 1
ATOM 820 O O . LEU A 1 103 ? -4.792 -1.893 2.501 1.00 98.75 103 LEU A O 1
ATOM 824 N N . SER A 1 104 ? -3.310 -1.042 1.051 1.00 98.75 104 SER A N 1
ATOM 825 C CA . SER A 1 104 ? -2.122 -1.495 1.770 1.00 98.75 104 SER A CA 1
ATOM 826 C C . SER A 1 104 ? -2.012 -0.839 3.151 1.00 98.75 104 SER A C 1
ATOM 828 O O . SER A 1 104 ? -1.651 -1.507 4.121 1.00 98.75 104 SER A O 1
ATOM 830 N N . PHE A 1 105 ? -2.423 0.427 3.304 1.00 98.88 105 PHE A N 1
ATOM 831 C CA . PHE A 1 105 ? -2.525 1.056 4.625 1.00 98.88 105 PHE A CA 1
ATOM 832 C C . PHE A 1 105 ? -3.605 0.383 5.481 1.00 98.88 105 PHE A C 1
ATOM 834 O O . PHE A 1 105 ? -3.378 0.109 6.658 1.00 98.88 105 PHE A O 1
ATOM 841 N N . ALA A 1 106 ? -4.763 0.045 4.906 1.00 98.75 106 ALA A N 1
ATOM 842 C CA . ALA A 1 106 ? -5.807 -0.685 5.622 1.00 98.75 106 ALA A CA 1
ATOM 843 C C . ALA A 1 106 ? -5.344 -2.087 6.076 1.00 98.75 106 ALA A C 1
ATOM 845 O O . ALA A 1 106 ? -5.677 -2.508 7.192 1.00 98.75 106 ALA A O 1
ATOM 846 N N . ARG A 1 107 ? -4.534 -2.786 5.267 1.00 98.56 107 ARG A N 1
ATOM 847 C CA . ARG A 1 107 ? -3.878 -4.045 5.662 1.00 98.56 107 ARG A CA 1
ATOM 848 C C . ARG A 1 107 ? -2.874 -3.836 6.799 1.00 98.56 107 ARG A C 1
ATOM 850 O O . ARG A 1 107 ? -2.942 -4.564 7.783 1.00 98.56 107 ARG A O 1
ATOM 857 N N . MET A 1 108 ? -2.028 -2.805 6.725 1.00 98.75 108 MET A N 1
ATOM 858 C CA . MET A 1 108 ? -1.077 -2.447 7.790 1.00 98.75 108 MET A CA 1
ATOM 859 C C . MET A 1 108 ? -1.773 -2.211 9.136 1.00 98.75 108 MET A C 1
ATOM 861 O O . MET A 1 108 ? -1.304 -2.680 10.168 1.00 98.75 108 MET A O 1
ATOM 865 N N . LEU A 1 109 ? -2.935 -1.554 9.136 1.00 98.69 109 LEU A N 1
ATOM 866 C CA . LEU A 1 109 ? -3.733 -1.344 10.349 1.00 98.69 109 LEU A CA 1
ATOM 867 C C . LEU A 1 109 ? -4.282 -2.642 10.978 1.00 98.69 109 LEU A C 1
ATOM 869 O O . LEU A 1 109 ? -4.825 -2.590 12.079 1.00 98.69 109 LEU A O 1
ATOM 873 N N . ASN A 1 110 ? -4.180 -3.791 10.299 1.00 97.12 110 ASN A N 1
ATOM 874 C CA . ASN A 1 110 ? -4.525 -5.096 10.867 1.00 97.12 110 ASN A CA 1
ATOM 875 C C . ASN A 1 110 ? -3.425 -5.664 11.774 1.00 97.12 110 ASN A C 1
ATOM 877 O O . ASN A 1 110 ? -3.620 -6.693 12.415 1.00 97.12 110 ASN A O 1
ATOM 881 N N . GLU A 1 111 ? -2.264 -5.020 11.807 1.00 98.19 111 GLU A N 1
ATOM 882 C CA . GLU A 1 111 ? -1.155 -5.400 12.669 1.00 98.19 111 GLU A CA 1
ATOM 883 C C . GLU A 1 111 ? -1.176 -4.648 13.998 1.00 98.19 111 GLU A C 1
ATOM 885 O O . GLU A 1 111 ? -1.837 -3.606 14.113 1.00 98.19 111 GLU A O 1
ATOM 890 N N . PRO A 1 112 ? -0.421 -5.128 15.007 1.00 98.00 112 PRO A N 1
ATOM 891 C CA . PRO A 1 112 ? -0.172 -4.356 16.214 1.00 98.00 112 PRO A CA 1
ATOM 892 C C . PRO A 1 112 ? 0.302 -2.937 15.883 1.00 98.00 112 PRO A C 1
ATOM 894 O O . PRO A 1 112 ? 1.084 -2.734 14.955 1.00 98.00 112 PRO A O 1
ATOM 897 N N . GLN A 1 113 ? -0.130 -1.947 16.671 1.00 97.81 113 GLN A N 1
ATOM 898 C CA . GLN A 1 113 ? 0.187 -0.533 16.415 1.00 97.81 113 GLN A CA 1
ATOM 899 C C . GLN A 1 113 ? 1.691 -0.228 16.350 1.00 97.81 113 GLN A C 1
ATOM 901 O O . GLN A 1 113 ? 2.083 0.756 15.727 1.00 97.81 113 GLN A O 1
ATOM 906 N N . SER A 1 114 ? 2.533 -1.061 16.970 1.00 97.81 114 SER A N 1
ATOM 907 C CA . SER A 1 114 ? 3.995 -0.977 16.874 1.00 97.81 114 SER A CA 1
ATOM 908 C C . SER A 1 114 ? 4.520 -1.137 15.445 1.00 97.81 114 SER A C 1
ATOM 910 O O . SER A 1 114 ? 5.604 -0.652 15.146 1.00 97.81 114 SER A O 1
ATOM 912 N N . ASN A 1 115 ? 3.748 -1.779 14.564 1.00 98.38 115 ASN A N 1
ATOM 913 C CA . ASN A 1 115 ? 4.104 -2.033 13.171 1.00 98.38 115 ASN A CA 1
ATOM 914 C C . ASN A 1 115 ? 3.476 -1.020 12.206 1.00 98.38 115 ASN A C 1
ATOM 916 O O . ASN A 1 115 ? 3.557 -1.197 10.994 1.00 98.38 115 ASN A O 1
ATOM 920 N N . TRP A 1 116 ? 2.826 0.039 12.699 1.00 98.62 116 TRP A N 1
ATOM 921 C CA . TRP A 1 116 ? 2.243 1.072 11.839 1.00 98.62 116 TRP A CA 1
ATOM 922 C C . TRP A 1 116 ? 3.331 2.045 11.378 1.00 98.62 116 TRP A C 1
ATOM 924 O O . TRP A 1 116 ? 3.357 3.212 11.775 1.00 98.62 116 TRP A O 1
ATOM 934 N N . THR A 1 117 ? 4.256 1.535 10.566 1.00 98.81 117 THR A N 1
ATOM 935 C CA . THR A 1 117 ? 5.444 2.248 10.093 1.00 98.81 117 THR A CA 1
ATOM 936 C C . THR A 1 117 ? 5.449 2.381 8.567 1.00 98.81 117 THR A C 1
ATOM 938 O O . THR A 1 117 ? 4.800 1.596 7.868 1.00 98.81 117 THR A O 1
ATOM 941 N N . PRO A 1 118 ? 6.181 3.365 8.019 1.00 98.75 118 PRO A N 1
ATOM 942 C CA . PRO A 1 118 ? 6.372 3.499 6.577 1.00 98.75 118 PRO A CA 1
ATOM 943 C C . PRO A 1 118 ? 6.891 2.231 5.888 1.00 98.75 118 PRO A C 1
ATOM 945 O O . PRO A 1 118 ? 6.421 1.878 4.810 1.00 98.75 118 PRO A O 1
ATOM 948 N N . GLU A 1 119 ? 7.817 1.514 6.522 1.00 98.62 119 GLU A N 1
ATOM 949 C CA . GLU A 1 119 ? 8.399 0.270 6.012 1.00 98.62 119 GLU A CA 1
ATOM 950 C C . GLU A 1 119 ? 7.342 -0.827 5.922 1.00 98.62 119 GLU A C 1
ATOM 952 O O . GLU A 1 119 ? 7.305 -1.586 4.954 1.00 98.62 119 GLU A O 1
ATOM 957 N N . ARG A 1 120 ? 6.431 -0.890 6.900 1.00 98.75 120 ARG A N 1
ATOM 958 C CA . ARG A 1 120 ? 5.339 -1.859 6.860 1.00 98.75 120 ARG A CA 1
ATOM 959 C C . ARG A 1 120 ? 4.312 -1.522 5.788 1.00 98.75 120 ARG A C 1
ATOM 961 O O . ARG A 1 120 ? 3.803 -2.430 5.136 1.00 98.75 120 ARG A O 1
ATOM 968 N N . LEU A 1 121 ? 4.048 -0.238 5.551 1.00 98.88 121 LEU A N 1
ATOM 969 C CA . LEU A 1 121 ? 3.244 0.177 4.405 1.00 98.88 121 LEU A CA 1
ATOM 970 C C . LEU A 1 121 ? 3.908 -0.238 3.084 1.00 98.88 121 LEU A C 1
ATOM 972 O O . LEU A 1 121 ? 3.234 -0.819 2.238 1.00 98.88 121 LEU A O 1
ATOM 976 N N . LEU A 1 122 ? 5.214 0.001 2.923 1.00 98.81 122 LEU A N 1
ATOM 977 C CA . LEU A 1 122 ? 5.969 -0.420 1.735 1.00 98.81 122 LEU A CA 1
ATOM 978 C C . LEU A 1 122 ? 5.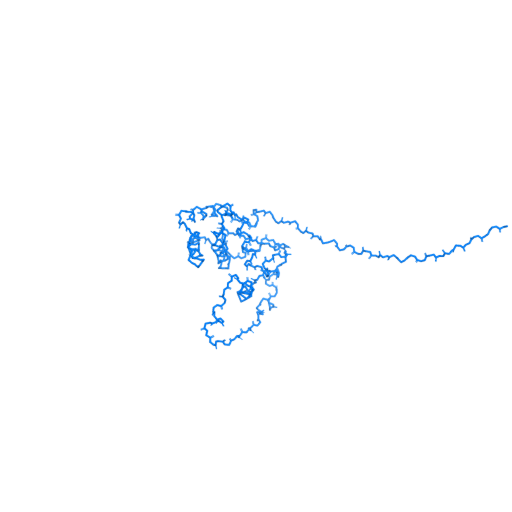928 -1.938 1.532 1.00 98.81 122 LEU A C 1
ATOM 980 O O . LEU A 1 122 ? 5.764 -2.385 0.403 1.00 98.81 122 LEU A O 1
ATOM 984 N N . HIS A 1 123 ? 5.983 -2.723 2.609 1.00 98.69 123 HIS A N 1
ATOM 985 C CA . HIS A 1 123 ? 5.816 -4.173 2.531 1.00 98.69 123 HIS A CA 1
ATOM 986 C C . HIS A 1 123 ? 4.445 -4.585 1.976 1.00 98.69 123 HIS A C 1
ATOM 988 O O . HIS A 1 123 ? 4.366 -5.481 1.143 1.00 98.69 123 HIS A O 1
ATOM 994 N N . TYR A 1 124 ? 3.352 -3.949 2.410 1.00 98.81 124 TYR A N 1
ATOM 995 C CA . TYR A 1 124 ? 2.029 -4.264 1.855 1.00 98.81 124 TYR A CA 1
ATOM 996 C C . TYR A 1 124 ? 1.856 -3.773 0.418 1.00 98.81 124 TYR A C 1
ATOM 998 O O . TYR A 1 124 ? 1.208 -4.452 -0.374 1.00 98.81 124 TYR A O 1
ATOM 1006 N N . ILE A 1 125 ? 2.471 -2.642 0.067 1.00 98.81 125 ILE A N 1
ATOM 1007 C CA . ILE A 1 125 ? 2.574 -2.208 -1.329 1.00 98.81 125 ILE A CA 1
ATOM 1008 C C . ILE A 1 125 ? 3.302 -3.266 -2.156 1.00 98.81 125 ILE A C 1
ATOM 1010 O O . ILE A 1 125 ? 2.817 -3.625 -3.222 1.00 98.81 125 ILE A O 1
ATOM 1014 N N . GLU A 1 126 ? 4.423 -3.801 -1.670 1.00 98.69 126 GLU A N 1
ATOM 1015 C CA . GLU A 1 126 ? 5.151 -4.868 -2.356 1.00 98.69 126 GLU A CA 1
ATOM 1016 C C . GLU A 1 126 ? 4.279 -6.114 -2.554 1.00 98.69 126 GLU A C 1
ATOM 1018 O O . GLU A 1 126 ? 4.154 -6.645 -3.659 1.00 98.69 126 GLU A O 1
ATOM 1023 N N . LEU A 1 127 ? 3.618 -6.525 -1.470 1.00 98.50 127 LEU A N 1
ATOM 1024 C CA . LEU A 1 127 ? 2.756 -7.693 -1.429 1.00 98.50 127 LEU A CA 1
ATOM 1025 C C . LEU A 1 127 ? 1.646 -7.629 -2.486 1.00 98.50 127 LEU A C 1
ATOM 1027 O O . LEU A 1 127 ? 1.382 -8.652 -3.120 1.00 98.50 127 LEU A O 1
ATOM 1031 N N . ASP A 1 128 ? 1.002 -6.466 -2.639 1.00 97.75 128 ASP A N 1
ATOM 1032 C CA . ASP A 1 128 ? -0.127 -6.260 -3.550 1.00 97.75 128 ASP A CA 1
ATOM 1033 C C . ASP A 1 128 ? 0.341 -5.963 -4.999 1.00 97.75 128 ASP A C 1
ATOM 1035 O O . ASP A 1 128 ? -0.247 -6.485 -5.946 1.00 97.75 128 ASP A O 1
ATOM 1039 N N . ARG A 1 129 ? 1.371 -5.124 -5.196 1.00 98.38 129 ARG A N 1
ATOM 1040 C CA . ARG A 1 129 ? 1.757 -4.540 -6.504 1.00 98.38 129 ARG A CA 1
ATOM 1041 C C . ARG A 1 129 ? 2.589 -5.468 -7.393 1.00 98.38 129 ARG A C 1
ATOM 1043 O O . ARG A 1 129 ? 2.548 -5.335 -8.620 1.00 98.38 129 ARG A O 1
ATOM 1050 N N . TYR A 1 130 ? 3.370 -6.369 -6.805 1.00 98.38 130 TYR A N 1
ATOM 1051 C CA . TYR A 1 130 ? 4.330 -7.186 -7.547 1.00 98.38 130 TYR A CA 1
ATOM 1052 C C . TYR A 1 130 ? 3.850 -8.623 -7.708 1.00 98.38 130 TYR A C 1
ATOM 1054 O O . TYR A 1 130 ? 3.156 -9.180 -6.856 1.00 98.38 130 TYR A O 1
ATOM 1062 N N . ARG A 1 131 ? 4.225 -9.237 -8.830 1.00 97.50 131 ARG A N 1
ATOM 1063 C CA . ARG A 1 131 ? 3.880 -10.619 -9.161 1.00 97.50 131 ARG A CA 1
ATOM 1064 C C . ARG A 1 131 ? 4.448 -11.554 -8.101 1.00 97.50 131 ARG A C 1
ATOM 1066 O O . ARG A 1 131 ? 5.610 -11.432 -7.732 1.00 97.50 131 ARG A O 1
ATOM 1073 N N . SER A 1 132 ? 3.622 -12.465 -7.591 1.00 97.19 132 SER A N 1
ATOM 1074 C CA . SER A 1 132 ? 3.972 -13.323 -6.448 1.00 97.19 132 SER A CA 1
ATOM 1075 C C . SER A 1 132 ? 4.257 -12.565 -5.139 1.00 97.19 132 SER A C 1
ATOM 1077 O O . SER A 1 132 ? 4.522 -13.201 -4.120 1.00 97.19 132 SER A O 1
ATOM 1079 N N . GLY A 1 133 ? 4.115 -11.236 -5.126 1.00 97.38 133 GLY A N 1
ATOM 1080 C CA . GLY A 1 133 ? 4.331 -10.366 -3.970 1.00 97.38 133 GLY A CA 1
ATOM 1081 C C . GLY A 1 133 ? 5.784 -10.052 -3.690 1.00 97.38 133 GLY A C 1
ATOM 1082 O O . GLY A 1 133 ? 6.116 -9.800 -2.536 1.00 97.38 133 GLY A O 1
ATOM 1083 N N . GLU A 1 134 ? 6.630 -10.129 -4.713 1.00 97.62 134 GLU A N 1
ATOM 1084 C CA . GLU A 1 134 ? 8.066 -9.920 -4.600 1.00 97.62 134 GLU A CA 1
ATOM 1085 C C . GLU A 1 134 ? 8.534 -8.962 -5.692 1.00 97.62 134 GLU A C 1
ATOM 1087 O O . GLU A 1 134 ? 8.345 -9.209 -6.887 1.00 97.62 134 GLU A O 1
ATOM 1092 N N . CYS A 1 135 ? 9.160 -7.861 -5.285 1.00 97.06 135 CYS A N 1
ATOM 1093 C CA . CYS A 1 135 ? 9.808 -6.952 -6.212 1.00 97.06 135 CYS A CA 1
ATOM 1094 C C . CYS A 1 135 ? 11.222 -7.455 -6.520 1.00 97.06 135 CYS A C 1
ATOM 1096 O O . CYS A 1 135 ? 12.131 -7.341 -5.702 1.00 97.06 135 CYS A O 1
ATOM 1098 N N . THR A 1 136 ? 11.443 -7.957 -7.736 1.00 95.94 136 THR A N 1
ATOM 1099 C CA . THR A 1 136 ? 12.745 -8.532 -8.126 1.00 95.94 136 THR A CA 1
ATOM 1100 C C . THR A 1 136 ? 13.779 -7.485 -8.554 1.00 95.94 136 THR A C 1
ATOM 1102 O O . THR A 1 136 ? 14.836 -7.848 -9.060 1.00 95.94 136 THR A O 1
ATOM 1105 N N . GLY A 1 137 ? 13.463 -6.192 -8.439 1.00 94.81 137 GLY A N 1
ATOM 1106 C CA . GLY A 1 137 ? 14.275 -5.101 -8.992 1.00 94.81 137 GLY A CA 1
ATOM 1107 C C . GLY A 1 137 ? 14.005 -4.805 -10.472 1.00 94.81 137 GLY A C 1
ATOM 1108 O O . GLY A 1 137 ? 14.453 -3.781 -10.981 1.00 94.81 137 GLY A O 1
ATOM 1109 N N . GLU A 1 138 ? 13.226 -5.659 -11.143 1.00 93.56 138 GLU A N 1
ATOM 1110 C CA . GLU A 1 138 ? 12.923 -5.568 -12.573 1.00 93.56 138 GLU A CA 1
ATOM 1111 C C . GLU A 1 138 ? 11.537 -4.968 -12.819 1.00 93.56 138 GLU A C 1
ATOM 1113 O O . GLU A 1 138 ? 10.555 -5.379 -12.197 1.00 93.56 138 GLU A O 1
ATOM 1118 N N . TYR A 1 139 ? 11.418 -4.081 -13.808 1.00 93.81 139 TYR A N 1
ATOM 1119 C CA . TYR A 1 139 ? 10.160 -3.412 -14.176 1.00 93.81 139 TYR A CA 1
ATOM 1120 C C . TYR A 1 139 ? 8.998 -4.388 -14.446 1.00 93.81 139 TYR A C 1
ATOM 1122 O O . TYR A 1 139 ? 7.846 -4.130 -14.095 1.00 93.81 139 TYR A O 1
ATOM 1130 N N . LEU A 1 140 ? 9.286 -5.547 -15.048 1.00 94.06 140 LEU A N 1
ATOM 1131 C CA . LEU A 1 140 ? 8.276 -6.558 -15.389 1.00 94.06 140 LEU A CA 1
ATOM 1132 C C . LEU A 1 140 ? 7.819 -7.415 -14.195 1.00 94.06 140 LEU A C 1
ATOM 1134 O O . LEU A 1 140 ? 6.880 -8.202 -14.337 1.00 94.06 140 LEU A O 1
ATOM 1138 N N . SER A 1 141 ? 8.447 -7.264 -13.022 1.00 95.69 141 SER A N 1
ATOM 1139 C CA . SER A 1 141 ? 7.929 -7.849 -11.779 1.00 95.69 141 SER A CA 1
ATOM 1140 C C . SER A 1 141 ? 6.664 -7.132 -11.294 1.00 95.69 141 SER A C 1
ATOM 1142 O O . SER A 1 141 ? 5.835 -7.745 -10.621 1.00 95.69 141 SER A O 1
ATOM 1144 N N . ARG A 1 142 ? 6.464 -5.862 -11.678 1.00 97.75 142 ARG A N 1
ATOM 1145 C CA . ARG A 1 142 ? 5.264 -5.082 -11.357 1.00 97.75 142 ARG A CA 1
ATOM 1146 C C . ARG A 1 142 ? 4.052 -5.547 -12.171 1.00 97.75 142 ARG A C 1
ATOM 1148 O O . ARG A 1 142 ? 4.150 -5.848 -13.361 1.00 97.75 142 ARG A O 1
ATOM 1155 N N . LEU A 1 143 ? 2.885 -5.590 -11.531 1.00 97.19 143 LEU A N 1
ATOM 1156 C CA . LEU A 1 143 ? 1.608 -5.908 -12.174 1.00 97.19 143 LEU A CA 1
ATOM 1157 C C . LEU A 1 143 ? 1.029 -4.631 -12.803 1.00 97.19 143 LEU A C 1
ATOM 1159 O O . LEU A 1 143 ? 0.432 -3.813 -12.113 1.00 97.19 143 LEU A O 1
ATOM 1163 N N . HIS A 1 144 ? 1.225 -4.453 -14.113 1.00 94.62 144 HIS A N 1
ATOM 1164 C CA . HIS A 1 144 ? 0.813 -3.235 -14.841 1.00 94.62 144 HIS A CA 1
ATOM 1165 C C . HIS A 1 144 ? -0.664 -3.222 -15.264 1.00 94.62 144 HIS A C 1
ATOM 1167 O O . HIS A 1 144 ? -1.213 -2.165 -15.563 1.00 94.62 144 HIS A O 1
ATOM 1173 N N . TYR A 1 145 ? -1.322 -4.384 -15.268 1.00 93.38 145 TYR A N 1
ATOM 1174 C CA . TYR A 1 145 ? -2.729 -4.530 -15.647 1.00 93.38 145 TYR A CA 1
ATOM 1175 C C . TYR A 1 145 ? -3.588 -4.885 -14.434 1.00 93.38 145 TYR A C 1
ATOM 1177 O O . TYR A 1 145 ? -3.201 -5.724 -13.618 1.00 93.38 145 TYR A O 1
ATOM 1185 N N . LEU A 1 146 ? -4.782 -4.290 -14.328 1.00 91.38 146 LEU A N 1
ATOM 1186 C CA . LEU A 1 146 ? -5.717 -4.556 -13.225 1.00 91.38 146 LEU A CA 1
ATOM 1187 C C . LEU A 1 146 ? -6.150 -6.018 -13.178 1.00 91.38 146 LEU A C 1
ATOM 1189 O O . LEU A 1 146 ? -6.320 -6.581 -12.099 1.00 91.38 146 LEU A O 1
ATOM 1193 N N . GLU A 1 147 ? -6.309 -6.643 -14.339 1.00 90.44 147 GLU A N 1
ATOM 1194 C CA . GLU A 1 147 ? -6.675 -8.048 -14.458 1.00 90.44 147 GLU A CA 1
ATOM 1195 C C . GLU A 1 147 ? -5.565 -8.954 -13.913 1.00 90.44 147 GLU A C 1
ATOM 1197 O O . GLU A 1 147 ?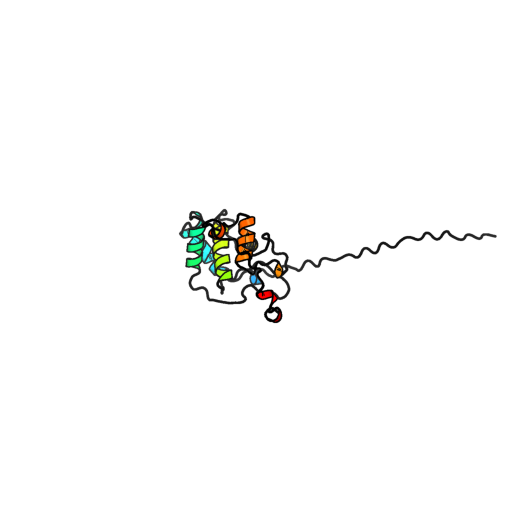 -5.856 -9.889 -13.166 1.00 90.44 147 GLU A O 1
ATOM 1202 N N . ASP A 1 148 ? -4.304 -8.640 -14.227 1.00 92.94 148 ASP A N 1
ATOM 1203 C CA . ASP A 1 148 ? -3.124 -9.330 -13.696 1.00 92.94 148 ASP A CA 1
ATOM 1204 C C . ASP A 1 148 ? -3.016 -9.137 -12.181 1.00 92.94 148 ASP A C 1
ATOM 1206 O O . ASP A 1 148 ? -2.813 -10.111 -11.453 1.00 92.94 148 ASP A O 1
ATOM 1210 N N . TRP A 1 149 ? -3.207 -7.901 -11.705 1.00 96.31 149 TRP A N 1
ATOM 1211 C CA . TRP A 1 149 ? -3.239 -7.574 -10.281 1.00 96.31 149 TRP A CA 1
ATOM 1212 C C . TRP A 1 149 ? -4.298 -8.399 -9.548 1.00 96.31 149 TRP A C 1
ATOM 1214 O O . TRP A 1 149 ? -4.001 -9.061 -8.552 1.00 96.31 149 TRP A O 1
ATOM 1224 N N . LEU A 1 150 ? -5.527 -8.421 -10.070 1.00 94.50 150 LEU A N 1
ATOM 1225 C CA . LEU A 1 150 ? -6.644 -9.151 -9.479 1.00 94.50 150 LEU A CA 1
ATOM 1226 C C . LEU A 1 150 ? -6.397 -10.661 -9.490 1.00 94.50 150 LEU A C 1
ATOM 1228 O O . LEU A 1 150 ? -6.664 -11.330 -8.494 1.00 94.50 150 LEU A O 1
ATOM 1232 N N . TYR A 1 151 ? -5.902 -11.204 -10.601 1.00 93.94 151 TYR A N 1
ATOM 1233 C CA . TYR A 1 151 ? -5.666 -12.634 -10.751 1.00 93.94 151 TYR A CA 1
ATOM 1234 C C . TYR A 1 151 ? -4.520 -13.132 -9.865 1.00 93.94 151 TYR A C 1
ATOM 1236 O O . TYR A 1 151 ? -4.656 -14.177 -9.225 1.00 93.94 151 TYR A O 1
ATOM 1244 N N . ASP A 1 152 ? -3.409 -12.396 -9.784 1.00 96.00 152 ASP A N 1
ATOM 1245 C CA . ASP A 1 152 ? -2.290 -12.768 -8.918 1.00 96.00 152 ASP A CA 1
ATOM 1246 C C . ASP A 1 152 ? -2.692 -12.735 -7.439 1.00 96.00 152 ASP A C 1
ATOM 1248 O O . ASP A 1 152 ? -2.506 -13.718 -6.715 1.00 96.00 152 ASP A O 1
ATOM 1252 N N . ASN A 1 153 ? -3.347 -11.651 -7.015 1.00 96.88 153 ASN A N 1
ATOM 1253 C CA . ASN A 1 153 ? -3.794 -11.489 -5.638 1.00 96.88 153 ASN A CA 1
ATOM 1254 C C . ASN A 1 153 ? -4.936 -12.460 -5.259 1.00 96.88 153 ASN A C 1
ATOM 1256 O O . ASN A 1 153 ? -4.972 -12.914 -4.115 1.00 96.88 153 ASN A O 1
ATOM 1260 N N . ASP A 1 154 ? -5.843 -12.838 -6.176 1.00 95.81 154 ASP A N 1
ATOM 1261 C CA . ASP A 1 154 ? -6.887 -13.860 -5.925 1.00 95.81 154 ASP A CA 1
ATOM 1262 C C . ASP A 1 154 ? -6.267 -15.250 -5.739 1.00 95.81 154 ASP A C 1
ATOM 1264 O O . ASP A 1 154 ? -6.601 -15.948 -4.780 1.00 95.81 154 ASP A O 1
ATOM 1268 N N . ARG A 1 155 ? -5.292 -15.628 -6.581 1.00 95.44 155 ARG A N 1
ATOM 1269 C CA . ARG A 1 155 ? -4.553 -16.895 -6.423 1.00 95.44 155 ARG A CA 1
ATOM 1270 C C . ARG A 1 155 ? -3.805 -16.982 -5.097 1.00 95.44 155 ARG A C 1
ATOM 1272 O O . ARG A 1 155 ? -3.663 -18.072 -4.553 1.00 95.44 155 ARG A O 1
ATOM 1279 N N . ARG A 1 156 ? -3.341 -15.843 -4.584 1.00 96.31 156 ARG A N 1
ATOM 1280 C CA . ARG A 1 156 ? -2.649 -15.732 -3.293 1.00 96.31 156 ARG A CA 1
ATOM 1281 C C . ARG A 1 156 ? -3.601 -15.535 -2.109 1.00 96.31 156 ARG A C 1
ATOM 1283 O O . ARG A 1 156 ? -3.144 -15.410 -0.979 1.00 96.31 156 ARG A O 1
ATOM 1290 N N . GLY A 1 157 ? -4.915 -15.512 -2.347 1.00 95.44 157 GLY A N 1
ATOM 1291 C CA . GLY A 1 157 ? -5.938 -15.367 -1.309 1.00 95.44 157 GLY A CA 1
ATOM 1292 C C . GLY A 1 157 ? -6.020 -13.971 -0.681 1.00 95.44 157 GLY A C 1
ATOM 1293 O O . GLY A 1 157 ? -6.640 -13.811 0.368 1.00 95.44 157 GLY A O 1
ATOM 1294 N N . LEU A 1 158 ? -5.405 -12.959 -1.299 1.00 95.12 158 LEU A N 1
ATOM 1295 C CA . LEU A 1 158 ? -5.361 -11.584 -0.792 1.00 95.12 158 LEU A CA 1
ATOM 1296 C C . LEU A 1 158 ? -6.605 -10.774 -1.162 1.00 95.12 158 LEU A C 1
ATOM 1298 O O . LEU A 1 158 ? -6.941 -9.811 -0.464 1.00 95.12 158 LEU A O 1
ATOM 1302 N N . VAL A 1 159 ? -7.275 -11.159 -2.249 1.00 94.12 159 VAL A N 1
ATOM 1303 C CA . VAL A 1 159 ? -8.551 -10.610 -2.719 1.00 94.12 159 VAL A CA 1
ATOM 1304 C C . VAL A 1 159 ? -9.442 -11.734 -3.238 1.00 94.12 159 VAL A C 1
ATOM 1306 O O . VAL A 1 159 ? -9.004 -12.870 -3.385 1.00 94.12 159 VAL A O 1
ATOM 1309 N N . VAL A 1 160 ? -10.709 -11.418 -3.509 1.00 89.44 160 VAL A N 1
ATOM 1310 C CA . VAL A 1 160 ? -11.645 -12.351 -4.142 1.00 89.44 160 VAL A CA 1
ATOM 1311 C C . VAL A 1 160 ? -12.207 -11.719 -5.405 1.00 89.44 160 VAL A C 1
ATOM 1313 O O . VAL A 1 160 ? -12.931 -10.722 -5.335 1.00 89.44 160 VAL A O 1
ATOM 1316 N N . ALA A 1 161 ? -11.935 -12.330 -6.557 1.00 80.44 161 ALA A N 1
ATOM 1317 C CA . ALA A 1 161 ? -12.515 -11.928 -7.834 1.00 80.44 161 ALA A CA 1
ATOM 1318 C C . ALA A 1 161 ? -14.021 -12.256 -7.868 1.00 80.44 161 ALA A C 1
ATOM 1320 O O . ALA A 1 161 ? -14.440 -13.349 -8.253 1.00 80.44 161 ALA A O 1
ATOM 1321 N N . ARG A 1 162 ? -14.864 -11.303 -7.446 1.00 72.75 162 ARG A N 1
ATOM 1322 C CA . ARG A 1 162 ? -16.323 -11.509 -7.361 1.00 72.75 162 ARG A CA 1
ATOM 1323 C C . ARG A 1 162 ? -17.004 -11.596 -8.727 1.00 72.75 162 ARG A C 1
ATOM 1325 O O . ARG A 1 162 ? -17.897 -12.419 -8.887 1.00 72.75 162 ARG A O 1
ATOM 1332 N N . ALA A 1 163 ? -16.566 -10.821 -9.721 1.00 64.81 163 ALA A N 1
ATOM 1333 C CA . ALA A 1 163 ? -17.180 -10.807 -11.057 1.00 64.81 163 ALA A CA 1
ATOM 1334 C C . ALA A 1 163 ? -17.111 -12.169 -11.779 1.00 64.81 163 ALA A C 1
ATOM 1336 O O . ALA A 1 163 ? -18.030 -12.524 -12.510 1.00 64.81 163 ALA A O 1
ATOM 1337 N N . ALA A 1 164 ? -16.065 -12.961 -11.517 1.00 57.56 164 ALA A N 1
ATOM 1338 C CA . ALA A 1 164 ? -15.916 -14.317 -12.048 1.00 57.56 164 ALA A CA 1
ATOM 1339 C C . ALA A 1 164 ? -16.759 -15.371 -11.300 1.00 57.56 164 ALA A C 1
ATOM 1341 O O . ALA A 1 164 ? -16.877 -16.500 -11.766 1.00 57.56 164 ALA A O 1
ATOM 1342 N N . ARG A 1 165 ? -17.300 -15.029 -10.121 1.00 58.97 165 ARG A N 1
ATOM 1343 C CA . ARG A 1 165 ? -18.049 -15.947 -9.242 1.00 58.97 165 ARG A CA 1
ATOM 1344 C C . ARG A 1 165 ? -19.536 -15.602 -9.132 1.00 58.97 165 ARG A C 1
ATOM 1346 O O . ARG A 1 165 ? -20.317 -16.457 -8.735 1.00 58.97 165 ARG A O 1
ATOM 1353 N N . ALA A 1 166 ? -19.925 -14.364 -9.439 1.00 53.94 166 ALA A N 1
ATOM 1354 C CA . ALA A 1 166 ? -21.268 -13.857 -9.165 1.00 53.94 166 ALA A CA 1
ATOM 1355 C C . ALA A 1 166 ? -22.318 -14.241 -10.216 1.00 53.94 166 ALA A C 1
ATOM 1357 O O . ALA A 1 166 ? -23.500 -14.263 -9.900 1.00 53.94 166 ALA A O 1
ATOM 1358 N N . HIS A 1 167 ? -21.935 -14.578 -11.443 1.00 45.75 167 HIS A N 1
ATOM 1359 C CA . HIS A 1 167 ? -22.887 -14.898 -12.504 1.00 45.75 167 HIS A CA 1
ATOM 1360 C C . HIS A 1 167 ? -22.256 -15.933 -13.428 1.00 45.75 167 HIS A C 1
ATOM 1362 O O . HIS A 1 167 ? -21.036 -15.994 -13.496 1.00 45.75 167 HIS A O 1
ATOM 1368 N N . GLY A 1 168 ? -23.050 -16.731 -14.146 1.00 49.50 168 GLY A N 1
ATOM 1369 C CA . GLY A 1 168 ? -22.585 -17.635 -15.210 1.00 49.50 168 GLY A CA 1
ATOM 1370 C C . GLY A 1 168 ? -21.946 -16.912 -16.409 1.00 49.50 168 GLY A C 1
ATOM 1371 O O . GLY A 1 168 ? -22.229 -17.246 -17.554 1.00 49.50 168 GLY A O 1
ATOM 1372 N N . SER A 1 169 ? -21.135 -15.885 -16.156 1.00 55.50 169 SER A N 1
ATOM 1373 C CA . SER A 1 169 ? -20.330 -15.157 -17.115 1.00 55.50 169 SER A CA 1
ATOM 1374 C C . SER A 1 169 ? -19.214 -16.070 -17.614 1.00 55.50 169 SER A C 1
ATOM 1376 O O . SER A 1 169 ? -18.486 -16.706 -16.849 1.00 55.50 169 SER A O 1
ATOM 1378 N N . GLN A 1 170 ? -19.084 -16.158 -18.936 1.00 54.44 170 GLN A N 1
ATOM 1379 C CA . GLN A 1 170 ? -17.939 -16.815 -19.549 1.00 54.44 170 GLN A CA 1
ATOM 1380 C C . GLN A 1 170 ? -16.662 -16.082 -19.128 1.00 54.44 170 GLN A C 1
ATOM 1382 O O . GLN A 1 170 ? -16.576 -14.857 -19.222 1.00 54.44 170 GLN A O 1
ATOM 1387 N N . ARG A 1 171 ? -15.652 -16.843 -18.691 1.00 53.34 171 ARG A N 1
ATOM 1388 C CA . ARG A 1 171 ? -14.281 -16.343 -18.560 1.00 53.34 171 ARG A CA 1
ATOM 1389 C C . ARG A 1 171 ? -13.801 -15.901 -19.943 1.00 53.34 171 ARG A C 1
ATOM 1391 O O . ARG A 1 171 ? -13.369 -16.728 -20.738 1.00 53.34 171 ARG A O 1
ATOM 1398 N N . PHE A 1 172 ? -13.854 -14.604 -20.218 1.00 53.47 172 PHE A N 1
ATOM 1399 C CA . PHE A 1 172 ? -13.093 -14.008 -21.308 1.00 53.47 172 PHE A CA 1
ATOM 1400 C C . PHE A 1 172 ? -11.699 -13.682 -20.779 1.00 53.47 172 PHE A C 1
ATOM 1402 O O . PHE A 1 172 ? -11.505 -12.686 -20.090 1.00 53.47 172 PHE A O 1
ATOM 1409 N N . ILE A 1 173 ? -10.730 -14.550 -21.071 1.00 54.03 173 ILE A N 1
ATOM 1410 C CA . ILE A 1 173 ? -9.315 -14.211 -20.915 1.00 54.03 173 ILE A CA 1
ATOM 1411 C C . ILE A 1 173 ? -8.894 -13.542 -22.221 1.00 54.03 173 ILE A C 1
ATOM 1413 O O . ILE A 1 173 ? -8.567 -14.216 -23.196 1.00 54.03 173 ILE A O 1
ATOM 1417 N N . ALA A 1 174 ? -8.968 -12.213 -22.263 1.00 56.09 174 ALA A N 1
ATOM 1418 C CA . ALA A 1 174 ? -8.314 -11.455 -23.318 1.00 56.09 174 ALA A CA 1
ATOM 1419 C C . ALA A 1 174 ? -6.827 -11.317 -22.951 1.00 56.09 174 ALA A C 1
ATOM 1421 O O . ALA A 1 174 ? -6.525 -10.958 -21.812 1.00 56.09 174 ALA A O 1
ATOM 1422 N N . PRO A 1 175 ? -5.885 -11.599 -23.865 1.00 57.56 175 PRO A N 1
ATOM 1423 C CA . PRO A 1 175 ? -4.485 -11.306 -23.603 1.00 57.56 175 PRO A CA 1
ATOM 1424 C C . PRO A 1 175 ? -4.306 -9.787 -23.454 1.00 57.56 175 PRO A C 1
ATOM 1426 O O . PRO A 1 175 ? -4.730 -9.015 -24.321 1.00 57.56 175 PRO A O 1
ATOM 1429 N N . ALA A 1 176 ? -3.685 -9.357 -22.354 1.00 59.94 176 ALA A N 1
ATOM 1430 C CA . ALA A 1 176 ? -3.284 -7.972 -22.146 1.00 59.94 176 ALA A CA 1
ATOM 1431 C C . ALA A 1 176 ? -2.157 -7.636 -23.138 1.00 59.94 176 ALA A C 1
ATOM 1433 O O . ALA A 1 176 ? -1.005 -8.018 -22.953 1.00 59.94 176 ALA A O 1
ATOM 1434 N N . LEU A 1 177 ? -2.515 -7.007 -24.259 1.00 57.44 177 LEU A N 1
ATOM 1435 C CA . LEU A 1 177 ? -1.591 -6.727 -25.363 1.00 57.44 177 LEU A CA 1
ATOM 1436 C C . LEU A 1 177 ? -1.297 -5.232 -25.549 1.00 57.44 177 LEU A C 1
ATOM 1438 O O . LEU A 1 177 ? -0.564 -4.905 -26.481 1.00 57.44 177 LEU A O 1
ATOM 1442 N N . SER A 1 178 ? -1.854 -4.314 -24.747 1.00 61.56 178 SER A N 1
ATOM 1443 C CA . SER A 1 178 ? -1.742 -2.875 -25.051 1.00 61.56 178 SER A CA 1
ATOM 1444 C C . SER A 1 178 ? -0.302 -2.376 -24.995 1.00 61.56 178 SER A C 1
ATOM 1446 O O . SER A 1 178 ? 0.156 -1.772 -25.961 1.00 61.56 178 SER A O 1
ATOM 1448 N N . ASP A 1 179 ? 0.445 -2.700 -23.941 1.00 60.56 179 ASP A N 1
ATOM 1449 C CA . ASP A 1 179 ? 1.792 -2.141 -23.757 1.00 60.56 179 ASP A CA 1
ATOM 1450 C C . ASP A 1 179 ? 2.814 -2.795 -24.691 1.00 60.56 179 ASP A C 1
ATOM 1452 O O . ASP A 1 179 ? 3.742 -2.141 -25.161 1.00 60.56 179 ASP A O 1
ATOM 1456 N N . SER A 1 180 ? 2.585 -4.058 -25.070 1.00 60.31 180 SER A N 1
ATOM 1457 C CA . SER A 1 180 ? 3.412 -4.764 -26.060 1.00 60.31 180 SER A CA 1
ATOM 1458 C C . SER A 1 180 ? 3.351 -4.146 -27.465 1.00 60.31 180 SER A C 1
ATOM 1460 O O . SER A 1 180 ? 4.240 -4.385 -28.282 1.00 60.31 180 SER A O 1
ATOM 1462 N N . LYS A 1 181 ? 2.315 -3.346 -27.760 1.00 57.28 181 LYS A N 1
ATOM 1463 C CA . LYS A 1 181 ? 2.110 -2.722 -29.075 1.00 57.28 181 LYS A CA 1
ATOM 1464 C C . LYS A 1 181 ? 2.816 -1.372 -29.229 1.00 57.28 181 LYS A C 1
ATOM 1466 O O . LYS A 1 181 ? 3.060 -0.963 -30.362 1.00 57.28 181 LYS A O 1
ATOM 1471 N N . GLU A 1 182 ? 3.192 -0.702 -28.136 1.00 64.12 182 GLU A N 1
ATOM 1472 C CA . GLU A 1 182 ? 3.844 0.621 -28.162 1.00 64.12 182 GLU A CA 1
ATOM 1473 C C . GLU A 1 182 ? 5.078 0.708 -27.236 1.00 64.12 182 GLU A C 1
ATOM 1475 O O . GLU A 1 182 ? 5.152 1.587 -26.375 1.00 64.12 182 GLU A O 1
ATOM 1480 N N . PRO A 1 183 ? 6.114 -0.134 -27.421 1.00 61.78 183 PRO A N 1
ATOM 1481 C CA . PRO A 1 183 ? 7.268 -0.170 -26.514 1.00 61.78 183 PRO A CA 1
ATOM 1482 C C . PRO A 1 183 ? 8.046 1.157 -26.452 1.00 61.78 183 PRO A C 1
ATOM 1484 O O . PRO A 1 183 ? 8.660 1.472 -25.442 1.00 61.78 183 PRO A O 1
ATOM 1487 N N . ARG A 1 184 ? 7.986 1.986 -27.505 1.00 60.56 184 ARG A N 1
ATOM 1488 C CA . ARG A 1 184 ? 8.678 3.289 -27.560 1.00 60.56 184 ARG A CA 1
ATOM 1489 C C . ARG A 1 184 ? 8.103 4.357 -26.627 1.00 60.56 184 ARG A C 1
ATOM 1491 O O . ARG A 1 184 ? 8.716 5.407 -26.495 1.00 60.56 184 ARG A O 1
ATOM 1498 N N . ARG A 1 185 ? 6.930 4.131 -26.031 1.00 60.78 185 ARG A N 1
ATOM 1499 C CA . ARG A 1 185 ? 6.302 5.079 -25.100 1.00 60.78 185 ARG A CA 1
ATOM 1500 C C . ARG A 1 185 ? 6.878 4.990 -23.682 1.00 60.78 185 ARG A C 1
ATOM 1502 O O . ARG A 1 185 ? 6.656 5.898 -22.888 1.00 60.78 185 ARG A O 1
ATOM 1509 N N . TRP A 1 186 ? 7.601 3.909 -23.397 1.00 56.22 186 TRP A N 1
ATOM 1510 C CA . TRP A 1 186 ? 8.090 3.534 -22.070 1.00 56.22 186 TRP A CA 1
ATOM 1511 C C . TRP A 1 186 ? 9.628 3.528 -21.972 1.00 56.22 186 TRP A C 1
ATOM 1513 O O . TRP A 1 186 ? 10.161 3.066 -20.968 1.00 56.22 186 TRP A O 1
ATOM 1523 N N . ASN A 1 187 ? 10.319 4.033 -23.007 1.00 42.28 187 ASN A N 1
ATOM 1524 C CA . ASN A 1 187 ? 11.779 4.181 -23.082 1.00 42.28 187 ASN A CA 1
ATOM 1525 C C . ASN A 1 187 ? 12.212 5.638 -22.909 1.00 42.28 187 ASN A C 1
ATOM 1527 O O . ASN A 1 187 ? 11.499 6.520 -23.442 1.00 42.28 187 ASN A O 1
#

Sequence (187 aa):
MRNMRIWKILVPAFLICSVAFAVQSPLPFSTVFKGQDQFNRLVTKAKSGNWSSLPIGERTAVVGQALTGTRYKHFTLEIDNRIETPSVNFQGMDCWTFFEIALSFARMLNEPQSNWTPERLLHYIELDRYRSGECTGEYLSRLHYLEDWLYDNDRRGLVVARAARAHGSQRFIAPALSDSKEPRRWN

Foldseek 3Di:
DDDDDDDDDDDDPPPPPPPPPPPPDDDDPCLQEADVVLLVVLLVVCVVVVLLPDDLVVSLVVSLVSLPPQAADPPSQVSDPQFRAQGAHSNHYHPVNSSQLSNLQSVQSPDDSVSSDPVSSSQSSQQQFAQVSHRPRDPVRGDPDPVSSQVRCVVVVNDPPCVVVPDPDDPDPDPPCVCVVCVVVVD